Protein AF-X0XUQ5-F1 (afdb_monomer_lite)

Organism: NCBI:txid412755

Secondary structure (DSSP, 8-state):
-HHHHHHHHH--TTS---S---SS-TT-PPPP-HHHHHHHHHHHHHHHHHH-TTTT-S-GGGS-----HHHHHHHHHHHHHHHHH--SSS-TT--S-GGGHHHHHHHHHHHHHHHTBSEETTEEHHHHHHHHHHHHS-TTT---SSHHHHHHHHHHHHHTTSPEEEEEEE-SSS--SSTTHHHHHHHHHHHHHTS--EEEEEESSS-HHHHTTSSEEE---SSPPP--HHHHHHHHHH-

pLDDT: mean 91.03, std 10.18, range [48.91, 98.38]

InterPro domains:
  IPR008930 Terpenoid cyclases/protein prenyltransferase alpha-alpha toroid [SSF48239] (2-159)

Sequence (239 aa):
QRVQDLYLLWQNEDGGWPYGRGRLNPDRRQNSYGSMTAAAVASLFITRDYLYPGIGCPCKGGKSTGRVPQLDKAIDGGVDWLAENFAGDRHPKYSTPARRVLYWLYACERVGLAAGLKYFGGHDWYAEGAEYLLSEQGRRSGRWGQVYQTCWAVCFLVKGRAPILFNKLKFKGLWNNHSRDVANLARYIGNLKEQPIQWQIITLEAPVEEWHDAPILYISAESRLRLTDEHKAKLRRFT

Structure (mmCIF, N/CA/C/O backbone):
data_AF-X0XUQ5-F1
#
_entry.id   AF-X0XUQ5-F1
#
loop_
_atom_site.group_PDB
_atom_site.id
_atom_site.type_symbol
_atom_site.label_atom_id
_atom_site.label_alt_id
_atom_site.label_comp_id
_atom_site.label_asym_id
_atom_site.label_entity_id
_atom_site.label_seq_id
_atom_site.pdbx_PDB_ins_code
_atom_site.Cartn_x
_atom_site.Cartn_y
_atom_site.Cartn_z
_atom_site.occupancy
_atom_site.B_iso_or_equiv
_atom_site.auth_seq_id
_atom_site.auth_comp_id
_atom_site.auth_asym_id
_atom_site.auth_atom_id
_atom_site.pdbx_PDB_model_num
ATOM 1 N N . GLN A 1 1 ? 11.811 13.728 10.808 1.00 90.69 1 GLN A N 1
ATOM 2 C CA . GLN A 1 1 ? 11.046 14.986 10.710 1.00 90.69 1 GLN A CA 1
ATOM 3 C C . GLN A 1 1 ? 11.252 15.691 9.369 1.00 90.69 1 GLN A C 1
ATOM 5 O O . GLN A 1 1 ? 10.359 15.593 8.547 1.00 90.69 1 GLN A O 1
ATOM 10 N N . ARG A 1 2 ? 12.435 16.257 9.067 1.00 94.00 2 ARG A N 1
ATOM 11 C CA . ARG A 1 2 ? 12.686 17.042 7.829 1.00 94.00 2 ARG A CA 1
ATOM 12 C C . ARG A 1 2 ? 12.217 16.391 6.515 1.00 94.00 2 ARG A C 1
ATOM 14 O O . ARG A 1 2 ? 11.673 17.070 5.656 1.00 94.00 2 ARG A O 1
ATOM 21 N N . VAL A 1 3 ? 12.420 15.080 6.363 1.00 92.38 3 VAL A N 1
ATOM 22 C CA . VAL A 1 3 ? 11.966 14.322 5.180 1.00 92.38 3 VAL A CA 1
ATOM 23 C C . VAL A 1 3 ? 10.438 14.322 5.059 1.00 92.38 3 VAL A C 1
ATOM 25 O O . VAL A 1 3 ? 9.920 14.534 3.970 1.00 92.38 3 VAL A O 1
ATOM 28 N N . GLN A 1 4 ? 9.719 14.126 6.169 1.00 96.12 4 GLN A N 1
ATOM 29 C CA . GLN A 1 4 ? 8.256 14.159 6.186 1.00 96.12 4 GLN A CA 1
ATOM 30 C C . GLN A 1 4 ? 7.755 15.545 5.780 1.00 96.12 4 GLN A C 1
ATOM 32 O O . GLN A 1 4 ? 6.930 15.649 4.882 1.00 96.12 4 GLN A O 1
ATOM 37 N N . ASP A 1 5 ? 8.306 16.599 6.384 1.00 95.06 5 ASP A N 1
ATOM 38 C CA . ASP A 1 5 ? 7.894 17.979 6.106 1.00 95.06 5 ASP A CA 1
ATOM 39 C C . ASP A 1 5 ? 8.087 18.333 4.622 1.00 95.06 5 ASP A C 1
ATOM 41 O O . ASP A 1 5 ? 7.223 18.964 4.016 1.00 95.06 5 ASP A O 1
ATOM 45 N N . LEU A 1 6 ? 9.180 17.860 4.009 1.00 92.38 6 LEU A N 1
ATOM 46 C CA . LEU A 1 6 ? 9.442 18.040 2.580 1.00 92.38 6 LEU A CA 1
ATOM 47 C C . LEU A 1 6 ? 8.362 17.390 1.705 1.00 92.38 6 LEU A C 1
ATOM 49 O O . LEU A 1 6 ? 7.852 18.029 0.787 1.00 92.38 6 LEU A O 1
ATOM 53 N N . TYR A 1 7 ? 7.998 16.136 1.987 1.00 94.50 7 TYR A N 1
ATOM 54 C CA . TYR A 1 7 ? 6.949 15.447 1.232 1.00 94.50 7 TYR A CA 1
ATOM 55 C C . TYR A 1 7 ? 5.579 16.094 1.442 1.00 94.50 7 TYR A C 1
ATOM 57 O O . TYR A 1 7 ? 4.853 16.272 0.467 1.00 94.50 7 TYR A O 1
ATOM 65 N N . LEU A 1 8 ? 5.250 16.514 2.667 1.00 95.62 8 LEU A N 1
ATOM 66 C CA . LEU A 1 8 ? 3.995 17.216 2.954 1.00 95.62 8 LEU A CA 1
ATOM 67 C C . LEU A 1 8 ? 3.908 18.568 2.228 1.00 95.62 8 LEU A C 1
ATOM 69 O O . LEU A 1 8 ? 2.835 18.948 1.773 1.00 95.62 8 LEU A O 1
ATOM 73 N N . LEU A 1 9 ? 5.027 19.281 2.079 1.00 92.56 9 LEU A N 1
ATOM 74 C CA . LEU A 1 9 ? 5.083 20.560 1.364 1.00 92.56 9 LEU A CA 1
ATOM 75 C C . LEU A 1 9 ? 4.948 20.407 -0.163 1.00 92.56 9 LEU A C 1
ATOM 77 O O . LEU A 1 9 ? 4.557 21.349 -0.858 1.00 92.56 9 LEU A O 1
ATOM 81 N N . TRP A 1 10 ? 5.358 19.263 -0.713 1.00 91.25 10 TRP A N 1
ATOM 82 C CA . TRP A 1 10 ? 5.504 19.062 -2.160 1.00 91.25 10 TRP A CA 1
ATOM 83 C C . TRP A 1 10 ? 4.383 18.257 -2.811 1.00 91.25 10 TRP A C 1
ATOM 85 O O . TRP A 1 10 ? 4.425 18.080 -4.029 1.00 91.25 10 TRP A O 1
ATOM 95 N N . GLN A 1 11 ? 3.399 17.796 -2.041 1.00 95.25 11 GLN A N 1
ATOM 96 C CA . GLN A 1 11 ? 2.222 17.143 -2.604 1.00 95.25 11 GLN A CA 1
ATOM 97 C C . GLN A 1 11 ? 1.414 18.145 -3.443 1.00 95.25 11 GLN A C 1
ATOM 99 O O . GLN A 1 11 ? 1.188 19.286 -3.031 1.00 95.25 11 GLN A O 1
ATOM 104 N N . ASN A 1 12 ? 1.007 17.725 -4.637 1.00 94.38 12 ASN A N 1
ATOM 105 C CA . ASN A 1 12 ? 0.117 18.492 -5.498 1.00 94.38 12 ASN A CA 1
ATOM 106 C C . ASN A 1 12 ? -1.340 18.365 -5.023 1.00 94.38 12 ASN A C 1
ATOM 108 O O . ASN A 1 12 ? -1.684 17.494 -4.229 1.00 94.38 12 ASN A O 1
ATOM 112 N N . GLU A 1 13 ? -2.216 19.228 -5.538 1.00 94.56 13 GLU A N 1
ATOM 113 C CA . GLU A 1 13 ? -3.650 19.213 -5.199 1.00 94.56 13 GLU A CA 1
ATOM 114 C C . GLU A 1 13 ? -4.361 17.930 -5.648 1.00 94.56 13 GLU A C 1
ATOM 116 O O . GLU A 1 13 ? -5.349 17.549 -5.031 1.00 94.56 13 GLU A O 1
ATOM 121 N N . ASP A 1 14 ? -3.825 17.232 -6.657 1.00 95.00 14 ASP A N 1
ATOM 122 C CA . ASP A 1 14 ? -4.310 15.915 -7.087 1.00 95.00 14 ASP A CA 1
ATOM 123 C C . ASP A 1 14 ? -3.879 14.775 -6.144 1.00 95.00 14 ASP A C 1
ATOM 125 O O . ASP A 1 14 ? -4.208 13.625 -6.393 1.00 95.00 14 ASP A O 1
ATOM 129 N N . GLY A 1 15 ? -3.121 15.063 -5.080 1.00 96.75 15 GLY A N 1
ATOM 130 C CA . GLY A 1 15 ? -2.610 14.063 -4.141 1.00 96.75 15 GLY A CA 1
ATOM 131 C C . GLY A 1 15 ? -1.308 13.388 -4.583 1.00 96.75 15 GLY A C 1
ATOM 132 O O . GLY A 1 15 ? -0.685 12.686 -3.787 1.00 96.75 15 GLY A O 1
ATOM 133 N N . GLY A 1 16 ? -0.839 13.626 -5.810 1.00 95.81 16 GLY A N 1
ATOM 134 C CA . GLY A 1 16 ? 0.411 13.071 -6.316 1.00 95.81 16 GLY A CA 1
ATOM 135 C C . GLY A 1 16 ? 1.643 13.925 -6.006 1.00 95.81 16 GLY A C 1
ATOM 136 O O . GLY A 1 16 ? 1.557 15.034 -5.473 1.00 95.81 16 GLY A O 1
ATOM 137 N N . TRP A 1 17 ? 2.821 13.407 -6.368 1.00 94.38 17 TRP A N 1
ATOM 138 C CA . TRP A 1 17 ? 4.094 14.120 -6.220 1.00 94.38 17 TRP A CA 1
ATOM 139 C C . TRP A 1 17 ? 4.804 14.310 -7.557 1.00 94.38 17 TRP A C 1
ATOM 141 O O . TRP A 1 17 ? 4.870 13.377 -8.364 1.00 94.38 17 TRP A O 1
ATOM 151 N N . PRO A 1 18 ? 5.399 15.490 -7.791 1.00 90.44 18 PRO A N 1
ATOM 152 C CA . PRO A 1 18 ? 6.230 15.722 -8.961 1.00 90.44 18 PRO A CA 1
ATOM 153 C C . PRO A 1 18 ? 7.596 15.032 -8.848 1.00 90.44 18 PRO A C 1
ATOM 155 O O . PRO A 1 18 ? 8.050 14.669 -7.763 1.00 90.44 18 PRO A O 1
ATOM 158 N N . TYR A 1 19 ? 8.309 14.927 -9.973 1.00 83.19 19 TYR A N 1
ATOM 159 C CA . TYR A 1 19 ? 9.704 14.464 -9.990 1.00 83.19 19 TYR A CA 1
ATOM 160 C C . TYR A 1 19 ? 10.678 15.433 -9.315 1.00 83.19 19 TYR A C 1
ATOM 162 O O . TYR A 1 19 ? 11.640 15.013 -8.674 1.00 83.19 19 TYR A O 1
ATOM 170 N N . GLY A 1 20 ? 10.397 16.731 -9.381 1.00 73.81 20 GLY A N 1
ATOM 171 C CA . GLY A 1 20 ? 11.058 17.731 -8.556 1.00 73.81 20 GLY A CA 1
ATOM 172 C C . GLY A 1 20 ? 10.304 19.053 -8.581 1.00 73.81 20 GLY A C 1
ATOM 173 O O . GLY A 1 20 ? 9.463 19.286 -9.445 1.00 73.81 20 GLY A O 1
ATOM 174 N N . ARG A 1 21 ? 10.621 19.956 -7.650 1.00 64.31 21 ARG A N 1
ATOM 175 C CA . ARG A 1 21 ? 10.371 21.387 -7.861 1.00 64.31 21 ARG A CA 1
ATOM 176 C C . ARG A 1 21 ? 11.575 21.959 -8.595 1.00 64.31 21 ARG A C 1
ATOM 178 O O . ARG A 1 21 ? 12.717 21.703 -8.216 1.00 64.31 21 ARG A O 1
ATOM 185 N N . GLY A 1 22 ? 11.325 22.630 -9.714 1.00 53.31 22 GLY A N 1
ATOM 186 C CA . GLY A 1 22 ? 12.363 22.987 -10.668 1.00 53.31 22 GLY A CA 1
ATOM 187 C C . GLY A 1 22 ? 13.479 23.816 -10.034 1.00 53.31 22 GLY A C 1
ATOM 188 O O . GLY A 1 22 ? 13.252 24.958 -9.660 1.00 53.31 22 GLY A O 1
ATOM 189 N N . ARG A 1 23 ? 14.719 23.307 -10.081 1.00 48.91 23 ARG A N 1
ATOM 190 C CA . ARG A 1 23 ? 15.915 24.173 -10.141 1.00 48.91 23 ARG A CA 1
ATOM 191 C C . ARG A 1 23 ? 15.884 25.118 -11.358 1.00 48.91 23 ARG A C 1
ATOM 193 O O . ARG A 1 23 ? 16.694 26.028 -11.432 1.00 48.91 23 ARG A O 1
ATOM 200 N N . LEU A 1 24 ? 14.970 24.886 -12.305 1.00 48.94 24 LEU A N 1
ATOM 201 C CA . LEU A 1 24 ? 14.818 25.635 -13.552 1.00 48.94 24 LEU A CA 1
ATOM 202 C C . LEU A 1 24 ? 13.636 26.622 -13.550 1.00 48.94 24 LEU A C 1
ATOM 204 O O . LEU A 1 24 ? 13.622 27.506 -14.397 1.00 48.94 24 LEU A O 1
ATOM 208 N N . ASN A 1 25 ? 12.650 26.486 -12.648 1.00 50.22 25 ASN A N 1
ATOM 209 C CA . ASN A 1 25 ? 11.559 27.460 -12.508 1.00 50.22 25 ASN A CA 1
ATOM 210 C C . ASN A 1 25 ? 10.755 27.228 -11.201 1.00 50.22 25 ASN A C 1
ATOM 212 O O . ASN A 1 25 ? 9.966 26.278 -11.146 1.00 50.22 25 ASN A O 1
ATOM 216 N N . PRO A 1 26 ? 10.952 28.045 -10.150 1.00 53.53 26 PRO A N 1
ATOM 217 C CA . PRO A 1 26 ? 10.242 27.925 -8.870 1.00 53.53 26 PRO A CA 1
ATOM 218 C C . PRO A 1 26 ? 8.718 28.085 -8.982 1.00 53.53 26 PRO A C 1
ATOM 220 O O . PRO A 1 26 ? 7.990 27.531 -8.156 1.00 53.53 26 PRO A O 1
ATOM 223 N N . ASP A 1 27 ? 8.249 28.783 -10.021 1.00 52.56 27 ASP A N 1
ATOM 224 C CA . ASP A 1 27 ? 6.848 29.195 -10.170 1.00 52.56 27 ASP A CA 1
ATOM 225 C C . ASP A 1 27 ? 5.980 28.180 -10.926 1.00 52.56 27 ASP A C 1
ATOM 227 O O . ASP A 1 27 ? 4.753 28.279 -10.929 1.00 52.56 27 ASP A O 1
ATOM 231 N N . ARG A 1 28 ? 6.580 27.150 -11.541 1.00 56.56 28 ARG A N 1
ATOM 232 C CA . ARG A 1 28 ? 5.824 26.061 -12.178 1.00 56.56 28 ARG A CA 1
ATOM 233 C C . ARG A 1 28 ? 5.767 24.839 -11.269 1.00 56.56 28 ARG A C 1
ATOM 235 O O . ARG A 1 28 ? 6.736 24.082 -11.165 1.00 56.56 28 ARG A O 1
ATOM 242 N N . ARG A 1 29 ? 4.594 24.599 -10.666 1.00 62.25 29 ARG A N 1
ATOM 243 C CA . ARG A 1 29 ? 4.261 23.281 -10.101 1.00 62.25 29 ARG A CA 1
ATOM 244 C C . ARG A 1 29 ? 4.364 22.248 -11.224 1.00 62.25 29 ARG A C 1
ATOM 246 O O . ARG A 1 29 ? 3.713 22.381 -12.256 1.00 62.25 29 ARG A O 1
ATOM 253 N N . GLN A 1 30 ? 5.233 21.259 -11.048 1.00 79.06 30 GLN A N 1
ATOM 254 C CA . GLN A 1 30 ? 5.342 20.152 -11.992 1.00 79.06 30 GLN A CA 1
ATOM 255 C C . GLN A 1 30 ? 4.179 19.183 -11.780 1.00 79.06 30 GLN A C 1
ATOM 257 O O . GLN A 1 30 ? 3.710 19.000 -10.654 1.00 79.06 30 GLN A O 1
ATOM 262 N N . ASN A 1 31 ? 3.743 18.545 -12.863 1.00 87.94 31 ASN A N 1
ATOM 263 C CA . ASN A 1 31 ? 2.701 17.528 -12.806 1.00 87.94 31 ASN A CA 1
ATOM 264 C C . ASN A 1 31 ? 3.142 16.340 -11.944 1.00 87.94 31 ASN A C 1
ATOM 266 O O . ASN A 1 31 ? 4.327 15.995 -11.890 1.00 87.94 31 ASN A O 1
ATOM 270 N N . SER A 1 32 ? 2.169 15.704 -11.298 1.00 92.12 32 SER A N 1
ATOM 271 C CA . SER A 1 32 ? 2.383 14.485 -10.525 1.00 92.12 32 SER A CA 1
ATOM 272 C C . SER A 1 32 ? 2.891 13.347 -11.409 1.00 92.12 32 SER A C 1
ATOM 274 O O . SER A 1 32 ? 2.475 13.200 -12.559 1.00 92.12 32 SER A O 1
ATOM 276 N N . TYR A 1 33 ? 3.801 12.544 -10.864 1.00 90.44 33 TYR A N 1
ATOM 277 C CA . TYR A 1 33 ? 4.598 11.572 -11.602 1.00 90.44 33 TYR A CA 1
ATOM 278 C C . TYR A 1 33 ? 4.559 10.212 -10.905 1.00 90.44 33 TYR A C 1
ATOM 280 O O . TYR A 1 33 ? 4.907 10.129 -9.728 1.00 90.44 33 TYR A O 1
ATOM 288 N N . GLY A 1 34 ? 4.219 9.139 -11.635 1.00 93.31 34 GLY A N 1
ATOM 289 C CA . GLY A 1 34 ? 3.929 7.806 -11.078 1.00 93.31 34 GLY A CA 1
ATOM 290 C C . GLY A 1 34 ? 4.876 7.365 -9.966 1.00 93.31 34 GLY A C 1
ATOM 291 O O . GLY A 1 34 ? 4.543 7.397 -8.780 1.00 93.31 34 GLY A O 1
ATOM 292 N N . SER A 1 35 ? 6.109 7.012 -10.325 1.00 92.88 35 SER A N 1
ATOM 293 C CA . SER A 1 35 ? 7.079 6.494 -9.350 1.00 92.88 35 SER A CA 1
ATOM 294 C C . SER A 1 35 ? 7.446 7.477 -8.234 1.00 92.88 35 SER A C 1
ATOM 296 O O . SER A 1 35 ? 7.986 7.048 -7.220 1.00 92.88 35 SER A O 1
ATOM 298 N N . MET A 1 36 ? 7.190 8.775 -8.405 1.00 93.81 36 MET A N 1
ATOM 299 C CA . MET A 1 36 ? 7.469 9.785 -7.382 1.00 93.81 36 MET A CA 1
ATOM 300 C C . MET A 1 36 ? 6.331 9.880 -6.382 1.00 93.81 36 MET A C 1
ATOM 302 O O . MET A 1 36 ? 6.612 9.941 -5.190 1.00 93.81 36 MET A O 1
ATOM 306 N N . THR A 1 37 ? 5.081 9.765 -6.836 1.00 96.88 37 THR A N 1
ATOM 307 C CA . THR A 1 37 ? 3.935 9.546 -5.952 1.00 96.88 37 THR A CA 1
ATOM 308 C C . THR A 1 37 ? 4.131 8.273 -5.133 1.00 96.88 37 THR A C 1
ATOM 310 O O . THR A 1 37 ? 4.113 8.332 -3.906 1.00 96.88 37 THR A O 1
ATOM 313 N N . ALA A 1 38 ? 4.432 7.138 -5.775 1.00 97.50 38 ALA A N 1
ATOM 314 C CA . ALA A 1 38 ? 4.650 5.883 -5.054 1.00 97.50 38 ALA A CA 1
ATOM 315 C C . ALA A 1 38 ? 5.834 5.968 -4.069 1.00 97.50 38 ALA A C 1
ATOM 317 O O . ALA A 1 38 ? 5.730 5.551 -2.915 1.00 97.50 38 ALA A O 1
ATOM 318 N N . ALA A 1 39 ? 6.955 6.572 -4.481 1.00 95.50 39 ALA A N 1
ATOM 319 C CA . ALA A 1 39 ? 8.092 6.775 -3.588 1.00 95.50 39 ALA A CA 1
ATOM 320 C C . ALA A 1 39 ? 7.763 7.704 -2.409 1.00 95.50 39 ALA A C 1
ATOM 322 O O . ALA A 1 39 ? 8.213 7.432 -1.299 1.00 95.50 39 ALA A O 1
ATOM 323 N N . ALA A 1 40 ? 6.991 8.771 -2.625 1.00 97.06 40 ALA A N 1
ATOM 324 C CA . ALA A 1 40 ? 6.585 9.691 -1.571 1.00 97.06 40 ALA A CA 1
ATOM 325 C C . ALA A 1 40 ? 5.667 9.013 -0.551 1.00 97.06 40 ALA A C 1
ATOM 327 O O . ALA A 1 40 ? 5.935 9.096 0.645 1.00 97.06 40 ALA A O 1
ATOM 328 N N . VAL A 1 41 ? 4.653 8.271 -1.007 1.00 98.25 41 VAL A N 1
ATOM 329 C CA . VAL A 1 41 ? 3.751 7.518 -0.122 1.00 98.25 41 VAL A CA 1
ATOM 330 C C . VAL A 1 41 ? 4.533 6.503 0.713 1.00 98.25 41 VAL A C 1
ATOM 332 O O . VAL A 1 41 ? 4.403 6.487 1.937 1.00 98.25 41 VAL A O 1
ATOM 335 N N . ALA A 1 42 ? 5.408 5.709 0.087 1.00 97.56 42 ALA A N 1
ATOM 336 C CA . ALA A 1 42 ? 6.254 4.757 0.808 1.00 97.56 42 ALA A CA 1
ATOM 337 C C . ALA A 1 42 ? 7.149 5.461 1.846 1.00 97.56 42 ALA A C 1
ATOM 339 O O . ALA A 1 42 ? 7.262 5.007 2.985 1.00 97.56 42 ALA A O 1
ATOM 340 N N . SER A 1 43 ? 7.745 6.601 1.486 1.00 97.31 43 SER A N 1
ATOM 341 C CA . SER A 1 43 ? 8.544 7.410 2.411 1.00 97.31 43 SER A CA 1
ATOM 342 C C . SER A 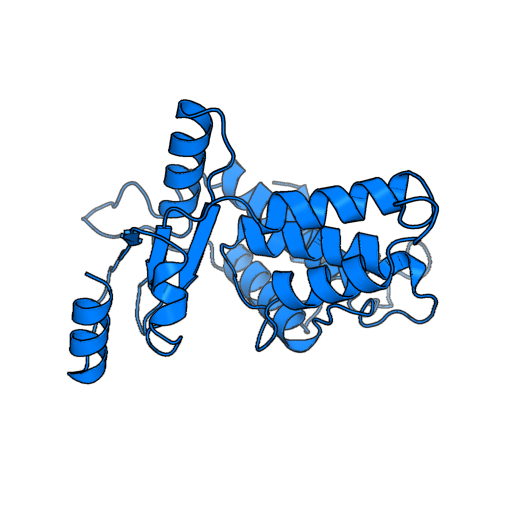1 43 ? 7.721 7.958 3.578 1.00 97.31 43 SER A C 1
ATOM 344 O O . SER A 1 43 ? 8.211 7.943 4.702 1.00 97.31 43 SER A O 1
ATOM 346 N N . LEU A 1 44 ? 6.479 8.398 3.353 1.00 97.50 44 LEU A N 1
ATOM 347 C CA . LEU A 1 44 ? 5.589 8.871 4.418 1.00 97.50 44 LEU A CA 1
ATOM 348 C C . LEU A 1 44 ? 5.187 7.745 5.384 1.00 97.50 44 LEU A C 1
ATOM 350 O O . LEU A 1 44 ? 5.090 7.983 6.588 1.00 97.50 44 LEU A O 1
ATOM 354 N N . PHE A 1 45 ? 5.019 6.509 4.899 1.00 96.00 45 PHE A N 1
ATOM 355 C CA . PHE A 1 45 ? 4.855 5.343 5.776 1.00 96.00 45 PHE A CA 1
ATOM 356 C C . PHE A 1 45 ? 6.111 5.058 6.605 1.00 96.00 45 PHE A C 1
ATOM 358 O O . PHE A 1 45 ? 6.004 4.773 7.796 1.00 96.00 45 PHE A O 1
ATOM 365 N N . ILE A 1 46 ? 7.302 5.184 6.015 1.00 94.94 46 ILE A N 1
ATOM 366 C CA . ILE A 1 46 ? 8.556 5.043 6.765 1.00 94.94 46 ILE A CA 1
ATOM 367 C C . ILE A 1 46 ? 8.650 6.138 7.832 1.00 94.94 46 ILE A C 1
ATOM 369 O O . ILE A 1 46 ? 8.878 5.837 9.001 1.00 94.94 46 ILE A O 1
ATOM 373 N N . THR A 1 47 ? 8.440 7.411 7.482 1.00 96.25 47 THR A N 1
ATOM 374 C CA . THR A 1 47 ? 8.512 8.492 8.476 1.00 96.25 47 THR A CA 1
ATOM 375 C C . THR A 1 47 ? 7.454 8.330 9.555 1.00 96.25 47 THR A C 1
ATOM 377 O O . THR A 1 47 ? 7.756 8.599 10.715 1.00 96.25 47 THR A O 1
ATOM 380 N N . ARG A 1 48 ? 6.260 7.828 9.211 1.00 93.62 48 ARG A N 1
ATOM 381 C CA . ARG A 1 48 ? 5.245 7.446 10.194 1.00 93.62 48 ARG A CA 1
ATOM 382 C C . ARG A 1 48 ? 5.794 6.452 11.209 1.00 93.62 48 ARG A C 1
ATOM 384 O O . ARG A 1 48 ? 5.680 6.704 12.405 1.00 93.62 48 ARG A O 1
ATOM 391 N N . ASP A 1 49 ? 6.363 5.350 10.731 1.00 91.69 49 ASP A N 1
ATOM 392 C CA . ASP A 1 49 ? 6.813 4.248 11.584 1.00 91.69 49 ASP A CA 1
ATOM 393 C C . ASP A 1 49 ? 7.907 4.700 12.567 1.00 91.69 49 ASP A C 1
ATOM 395 O O . ASP A 1 49 ? 7.922 4.260 13.714 1.00 91.69 49 ASP A O 1
ATOM 399 N N . TYR A 1 50 ? 8.776 5.629 12.154 1.00 92.88 50 TYR A N 1
ATOM 400 C CA . TYR A 1 50 ? 9.845 6.160 13.008 1.00 92.88 50 TYR A CA 1
ATOM 401 C C . TYR A 1 50 ? 9.416 7.316 13.922 1.00 92.88 50 TYR A C 1
ATOM 403 O O . TYR A 1 50 ? 9.928 7.430 15.033 1.00 92.88 50 TYR A O 1
ATOM 411 N N . LEU A 1 51 ? 8.528 8.205 13.468 1.00 93.50 51 LEU A N 1
ATOM 412 C CA . LEU A 1 51 ? 8.142 9.407 14.224 1.00 93.50 51 LEU A CA 1
ATOM 413 C C . LEU A 1 51 ? 6.939 9.170 15.138 1.00 93.50 51 LEU A C 1
ATOM 415 O O . LEU A 1 51 ? 6.796 9.855 16.148 1.00 93.50 51 LEU A O 1
ATOM 419 N N . TYR A 1 52 ? 6.089 8.197 14.804 1.00 90.75 52 TYR A N 1
ATOM 420 C CA . TYR A 1 52 ? 4.874 7.874 15.548 1.00 90.75 52 TYR A CA 1
ATOM 421 C C . TYR A 1 52 ? 4.747 6.354 15.791 1.00 90.75 52 TYR A C 1
ATOM 423 O O . TYR A 1 52 ? 3.723 5.762 15.443 1.00 90.75 52 TYR A O 1
ATOM 431 N N . PRO A 1 53 ? 5.750 5.693 16.408 1.00 84.81 53 PRO A N 1
ATOM 432 C CA . PRO A 1 53 ? 5.765 4.232 16.577 1.00 84.81 53 PRO A CA 1
ATOM 433 C C . PRO A 1 53 ? 4.594 3.702 17.422 1.00 84.81 53 PRO A C 1
ATOM 435 O O . PRO A 1 53 ? 4.161 2.566 17.246 1.00 84.81 53 PRO A O 1
ATOM 438 N N . GLY A 1 54 ? 4.061 4.537 18.319 1.00 81.38 54 GLY A N 1
ATOM 439 C CA . GLY A 1 54 ? 2.878 4.257 19.129 1.00 81.38 54 GLY A CA 1
ATOM 440 C C . GLY A 1 54 ? 1.609 4.924 18.604 1.00 81.38 54 GLY A C 1
ATOM 441 O O . GLY A 1 54 ? 0.735 5.231 19.397 1.00 81.38 54 GLY A O 1
ATOM 442 N N . ILE A 1 55 ? 1.482 5.246 17.314 1.00 85.81 55 ILE A N 1
ATOM 443 C CA . ILE A 1 55 ? 0.263 5.909 16.831 1.00 85.81 55 ILE A CA 1
ATOM 444 C C . ILE A 1 55 ? -0.989 5.083 17.176 1.00 85.81 55 ILE A C 1
ATOM 446 O O . ILE A 1 55 ? -1.116 3.910 16.821 1.00 85.81 55 ILE A O 1
ATOM 450 N N . GLY A 1 56 ? -1.886 5.704 17.938 1.00 79.94 56 GLY A N 1
ATOM 451 C CA . GLY A 1 56 ? -3.078 5.082 18.490 1.00 79.94 56 GLY A CA 1
ATOM 452 C C . GLY A 1 56 ? -2.912 4.319 19.810 1.00 79.94 56 GLY A C 1
ATOM 453 O O . GLY A 1 56 ? -3.914 3.907 20.382 1.00 79.94 56 GLY A O 1
ATOM 454 N N . CYS A 1 57 ? -1.697 4.169 20.344 1.00 83.31 57 CYS A N 1
ATOM 455 C CA . CYS A 1 57 ? -1.415 3.503 21.621 1.00 83.31 57 CYS A CA 1
ATOM 456 C C . CYS A 1 57 ? -0.442 4.317 22.511 1.00 83.31 57 CYS A C 1
ATOM 458 O O . CYS A 1 57 ? 0.396 5.060 22.012 1.00 83.31 57 CYS A O 1
ATOM 460 N N . PRO A 1 58 ? -0.471 4.165 23.847 1.00 78.00 58 PRO A N 1
ATOM 461 C CA . PRO A 1 58 ? -1.474 3.451 24.633 1.00 78.00 58 PRO A CA 1
ATOM 462 C C . PRO A 1 58 ? -2.845 4.140 24.566 1.00 78.00 58 PRO A C 1
ATOM 464 O O . PRO A 1 58 ? -2.930 5.365 24.452 1.00 78.00 58 PRO A O 1
ATOM 467 N N . CYS A 1 59 ? -3.918 3.352 24.663 1.00 83.38 59 CYS A N 1
ATOM 468 C CA . CYS A 1 59 ? -5.291 3.855 24.649 1.00 83.38 59 CYS A CA 1
ATOM 469 C C . CYS A 1 59 ? -5.607 4.580 25.962 1.00 83.38 59 CYS A C 1
ATOM 471 O O . CYS A 1 59 ? -6.082 3.972 26.927 1.00 83.38 59 CYS A O 1
ATOM 473 N N . LYS A 1 60 ? -5.335 5.885 26.034 1.00 76.81 60 LYS A N 1
ATOM 474 C CA . LYS A 1 60 ? -5.709 6.683 27.208 1.00 76.81 60 LYS A CA 1
ATOM 475 C C . LYS A 1 60 ? -7.235 6.691 27.337 1.00 76.81 60 LYS A C 1
ATOM 477 O O . LYS A 1 60 ? -7.937 7.104 26.420 1.00 76.81 60 LYS A O 1
ATOM 482 N N . GLY A 1 61 ? -7.751 6.207 28.468 1.00 80.44 61 GLY A N 1
ATOM 483 C CA . GLY A 1 61 ? -9.198 6.091 28.690 1.00 80.44 61 GLY A CA 1
ATOM 484 C C . GLY A 1 61 ? -9.891 5.075 27.773 1.00 80.44 61 GLY A C 1
ATOM 485 O O . GLY A 1 61 ? -11.070 5.240 27.471 1.00 80.44 61 GLY A O 1
ATOM 486 N N . GLY A 1 62 ? -9.165 4.057 27.292 1.00 80.19 62 GLY A N 1
ATOM 487 C CA . GLY A 1 62 ? -9.725 2.992 26.452 1.00 80.19 62 GLY A CA 1
ATOM 488 C C . GLY A 1 62 ? -10.006 3.397 25.002 1.00 80.19 62 GLY A C 1
ATOM 489 O O . GLY A 1 62 ? -10.687 2.658 24.299 1.00 80.19 62 GLY A O 1
ATOM 490 N N . LYS A 1 63 ? -9.497 4.553 24.551 1.00 82.06 63 LYS A N 1
ATOM 491 C CA . LYS A 1 63 ? -9.607 5.023 23.163 1.00 82.06 63 LYS A CA 1
ATOM 492 C C . LYS A 1 63 ? -8.242 5.376 22.591 1.00 82.06 63 LYS A C 1
ATOM 494 O O . LYS A 1 63 ? -7.375 5.897 23.297 1.00 82.06 63 LYS A O 1
ATOM 499 N N . SER A 1 64 ? -8.071 5.114 21.310 1.00 87.00 64 SER A N 1
ATOM 500 C CA . SER A 1 64 ? -6.891 5.454 20.541 1.00 87.00 64 SER A CA 1
ATOM 501 C C . SER A 1 64 ? -6.760 6.963 20.360 1.00 87.00 64 SER A C 1
ATOM 503 O O . SER A 1 64 ? -7.735 7.694 20.178 1.00 87.00 64 SER A O 1
ATOM 505 N N . THR A 1 65 ? -5.512 7.430 20.355 1.00 82.06 65 THR A N 1
ATOM 506 C CA . THR A 1 65 ? -5.145 8.796 19.948 1.00 82.06 65 THR A CA 1
ATOM 507 C C . THR A 1 65 ? -5.305 9.022 18.440 1.00 82.06 65 THR A C 1
ATOM 509 O O . THR A 1 65 ? -5.251 10.159 17.977 1.00 82.06 65 THR A O 1
ATOM 512 N N . GLY A 1 66 ? -5.562 7.956 17.681 1.00 83.38 66 GLY A N 1
ATOM 513 C CA . GLY A 1 66 ? -6.032 7.993 16.308 1.00 83.38 66 GLY A CA 1
ATOM 514 C C . GLY A 1 66 ? -4.948 8.333 15.292 1.00 83.38 66 GLY A C 1
ATOM 515 O O . GLY A 1 66 ? -3.898 7.700 15.231 1.00 83.38 66 GLY A O 1
ATOM 516 N N . ARG A 1 67 ? -5.265 9.298 14.430 1.00 85.31 67 ARG A N 1
ATOM 517 C CA . ARG A 1 67 ? -4.520 9.669 13.220 1.00 85.31 67 ARG A CA 1
ATOM 518 C C . ARG A 1 67 ? -3.690 10.939 13.454 1.00 85.31 67 ARG A C 1
ATOM 520 O O . ARG A 1 67 ? -4.023 11.748 14.312 1.00 85.31 67 ARG A O 1
ATOM 527 N N . VAL A 1 68 ? -2.646 11.147 12.655 1.00 89.44 68 VAL A N 1
ATOM 528 C CA . VAL A 1 68 ? -1.912 12.417 12.523 1.00 89.44 68 VAL A CA 1
ATOM 529 C C . VAL A 1 68 ? -2.497 13.152 11.312 1.00 89.44 68 VAL A C 1
ATOM 531 O O . VAL A 1 68 ? -2.107 12.845 10.185 1.00 89.44 68 VAL A O 1
ATOM 534 N N . PRO A 1 69 ? -3.424 14.115 11.491 1.00 90.81 69 PRO A N 1
ATOM 535 C CA . PRO A 1 69 ? -4.336 14.538 10.423 1.00 90.81 69 PRO A CA 1
ATOM 536 C C . PRO A 1 69 ? -3.658 14.957 9.114 1.00 90.81 69 PRO A C 1
ATOM 538 O O . PRO A 1 69 ? -4.077 14.526 8.045 1.00 90.81 69 PRO A O 1
ATOM 541 N N . GLN A 1 70 ? -2.590 15.758 9.185 1.00 94.50 70 GLN A N 1
ATOM 542 C CA . GLN A 1 70 ? -1.877 16.230 7.993 1.00 94.50 70 GLN A CA 1
ATOM 543 C C . GLN A 1 70 ? -1.160 15.092 7.252 1.00 94.50 70 GLN A C 1
ATOM 545 O O . GLN A 1 70 ? -1.234 15.010 6.029 1.00 94.50 70 GLN A O 1
ATOM 550 N N . LEU A 1 71 ? -0.485 14.208 7.992 1.00 95.38 71 LEU A N 1
ATOM 551 C CA . LEU A 1 71 ? 0.229 13.059 7.435 1.00 95.38 71 LEU A CA 1
ATOM 552 C C . LEU A 1 71 ? -0.740 12.047 6.828 1.00 95.38 71 LEU A C 1
ATOM 554 O O . LEU A 1 71 ? -0.525 11.562 5.724 1.00 95.38 71 LEU A O 1
ATOM 558 N N . ASP A 1 72 ? -1.814 11.752 7.551 1.00 94.25 72 ASP A N 1
ATOM 559 C CA . ASP A 1 72 ? -2.865 10.842 7.124 1.00 94.25 72 ASP A CA 1
ATOM 560 C C . ASP A 1 72 ? -3.568 11.320 5.863 1.00 94.25 72 ASP A C 1
ATOM 562 O O . ASP A 1 72 ? -3.705 10.544 4.926 1.00 94.25 72 ASP A O 1
ATOM 566 N N . LYS A 1 73 ? -3.934 12.605 5.804 1.00 96.50 73 LYS A N 1
ATOM 567 C CA . LYS A 1 73 ? -4.518 13.204 4.602 1.00 96.50 73 LYS A CA 1
ATOM 568 C C . LYS A 1 73 ? -3.572 13.095 3.403 1.00 96.50 73 LYS A C 1
ATOM 570 O O . LYS A 1 73 ? -4.027 12.807 2.302 1.00 96.50 73 LYS A O 1
ATOM 575 N N . ALA A 1 74 ? -2.272 13.312 3.612 1.00 97.94 74 ALA A N 1
ATOM 576 C CA . ALA A 1 74 ? -1.289 13.212 2.540 1.00 97.94 74 ALA A CA 1
ATOM 577 C C . ALA A 1 74 ? -1.106 11.769 2.049 1.00 97.94 74 ALA A C 1
ATOM 579 O O . ALA A 1 74 ? -1.079 11.537 0.842 1.00 97.94 74 ALA A O 1
ATOM 580 N N . ILE A 1 75 ? -1.018 10.800 2.965 1.00 97.62 75 ILE A N 1
ATOM 581 C CA . ILE A 1 75 ? -0.950 9.373 2.620 1.00 97.62 75 ILE A CA 1
ATOM 582 C C . ILE A 1 75 ? -2.210 8.947 1.864 1.00 97.62 75 ILE A C 1
ATOM 584 O O . ILE A 1 75 ? -2.075 8.347 0.802 1.00 97.62 75 ILE A O 1
ATOM 588 N N . ASP A 1 76 ? -3.398 9.284 2.375 1.00 96.81 76 ASP A N 1
ATOM 589 C CA . ASP A 1 76 ? -4.679 8.927 1.755 1.00 96.81 76 ASP A CA 1
ATOM 590 C C . ASP A 1 76 ? -4.762 9.500 0.332 1.00 96.81 76 ASP A C 1
ATOM 592 O O . ASP A 1 76 ? -4.944 8.740 -0.611 1.00 96.81 76 ASP A O 1
ATOM 596 N N . GLY A 1 77 ? -4.486 10.798 0.147 1.00 98.31 77 GLY A N 1
ATOM 597 C CA . GLY A 1 77 ? -4.493 11.415 -1.186 1.00 98.31 77 GLY A CA 1
ATOM 598 C C . GLY A 1 77 ? -3.462 10.816 -2.149 1.00 98.31 77 GLY A C 1
ATOM 599 O O . GLY A 1 77 ? -3.712 10.706 -3.345 1.00 98.31 77 GLY A O 1
ATOM 600 N N . GLY A 1 78 ? -2.309 10.375 -1.640 1.00 98.38 78 GLY A N 1
ATOM 601 C CA . GLY A 1 78 ? -1.317 9.668 -2.444 1.00 98.38 78 GLY A CA 1
ATOM 602 C C . GLY A 1 78 ? -1.756 8.267 -2.856 1.00 98.38 78 GLY A C 1
ATOM 603 O O . GLY A 1 78 ? -1.511 7.858 -3.988 1.00 98.38 78 GLY A O 1
ATOM 604 N N . VAL A 1 79 ? -2.401 7.532 -1.950 1.00 98.25 79 VAL A N 1
ATOM 605 C CA . VAL A 1 79 ? -2.983 6.215 -2.237 1.00 98.25 79 VAL A CA 1
ATOM 606 C C . VAL A 1 79 ? -4.132 6.340 -3.234 1.00 98.25 79 VAL A C 1
ATOM 608 O O . VAL A 1 79 ? -4.182 5.550 -4.172 1.00 98.25 79 VAL A O 1
ATOM 611 N N . ASP A 1 80 ? -4.991 7.348 -3.091 1.00 98.31 80 ASP A N 1
ATOM 612 C CA . ASP A 1 80 ? -6.088 7.622 -4.024 1.00 98.31 80 ASP A CA 1
ATOM 613 C C . ASP A 1 80 ? -5.547 7.975 -5.418 1.00 98.31 80 ASP A C 1
ATOM 615 O O . ASP A 1 80 ? -5.981 7.410 -6.420 1.00 98.31 80 ASP A O 1
ATOM 619 N N . TRP A 1 81 ? -4.495 8.797 -5.499 1.00 98.12 81 TRP A N 1
ATOM 620 C CA . TRP A 1 81 ? -3.828 9.071 -6.773 1.00 98.12 81 TRP A CA 1
ATOM 621 C C . TRP A 1 81 ? -3.277 7.795 -7.421 1.00 98.12 81 TRP A C 1
ATOM 623 O O . TRP A 1 81 ? -3.385 7.617 -8.635 1.00 98.12 81 TRP A O 1
ATOM 633 N N . LEU A 1 82 ? -2.673 6.892 -6.636 1.00 98.25 82 LEU A N 1
ATOM 634 C CA . LEU A 1 82 ? -2.208 5.600 -7.149 1.00 98.25 82 LEU A CA 1
ATOM 635 C C . LEU A 1 82 ? -3.387 4.749 -7.622 1.00 98.25 82 LEU A C 1
ATOM 637 O O . LEU A 1 82 ? -3.291 4.168 -8.694 1.00 98.25 82 LEU A O 1
ATOM 641 N N . ALA A 1 83 ? -4.493 4.719 -6.881 1.00 97.69 83 ALA A N 1
ATOM 642 C CA . ALA A 1 83 ? -5.704 3.999 -7.260 1.00 97.69 83 ALA A CA 1
ATOM 643 C C . ALA A 1 83 ? -6.278 4.460 -8.608 1.00 97.69 83 ALA A C 1
ATOM 645 O O . ALA A 1 83 ? -6.719 3.632 -9.398 1.00 97.69 83 ALA A O 1
ATOM 646 N N . GLU A 1 84 ? -6.235 5.762 -8.889 1.00 97.38 84 GLU A N 1
ATOM 647 C CA . GLU A 1 84 ? -6.730 6.339 -10.145 1.00 97.38 84 GLU A CA 1
ATOM 648 C C . GLU A 1 84 ? -5.776 6.162 -11.332 1.00 97.38 84 GLU A C 1
ATOM 650 O O . GLU A 1 84 ? -6.204 6.197 -12.484 1.00 97.38 84 GLU A O 1
ATOM 655 N N . ASN A 1 85 ? -4.471 6.052 -11.072 1.00 96.06 85 ASN A N 1
ATOM 656 C CA . ASN A 1 85 ? -3.449 6.111 -12.118 1.00 96.06 85 ASN A CA 1
ATOM 657 C C . ASN A 1 85 ? -2.699 4.792 -12.305 1.00 96.06 85 ASN A C 1
ATOM 659 O O . ASN A 1 85 ? -1.862 4.723 -13.204 1.00 96.06 85 ASN A O 1
ATOM 663 N N . PHE A 1 86 ? -2.922 3.778 -11.465 1.00 97.25 86 PHE A N 1
ATOM 664 C CA . PHE A 1 86 ? -2.143 2.549 -11.524 1.00 97.25 86 PHE A CA 1
ATOM 665 C C . PHE A 1 86 ? -2.302 1.827 -12.862 1.00 97.25 86 PHE A C 1
ATOM 667 O O . PHE A 1 86 ? -3.371 1.790 -13.460 1.00 97.25 86 PHE A O 1
ATOM 674 N N . ALA A 1 87 ? -1.194 1.253 -13.319 1.00 95.00 87 ALA A N 1
ATOM 675 C CA . ALA A 1 87 ? -1.158 0.335 -14.439 1.00 95.00 87 ALA A CA 1
ATOM 676 C C . ALA A 1 87 ? 0.023 -0.622 -14.250 1.00 95.00 87 ALA A C 1
ATOM 678 O O . ALA A 1 87 ? 1.142 -0.174 -13.961 1.00 95.00 87 ALA A O 1
ATOM 679 N N . GLY A 1 88 ? -0.221 -1.923 -14.426 1.00 95.00 88 GLY A N 1
ATOM 680 C CA . GLY A 1 88 ? 0.815 -2.955 -14.341 1.00 95.00 88 GLY A CA 1
ATOM 681 C C . GLY A 1 88 ? 1.818 -2.937 -15.504 1.00 95.00 88 GLY A C 1
ATOM 682 O O . GLY A 1 88 ? 2.952 -3.384 -15.353 1.00 95.00 88 GLY A O 1
ATOM 683 N N . ASP A 1 89 ? 1.426 -2.370 -16.648 1.00 92.56 89 ASP A N 1
ATOM 684 C CA . ASP A 1 89 ? 2.131 -2.483 -17.934 1.00 92.56 89 ASP A CA 1
ATOM 685 C C . ASP A 1 89 ? 2.840 -1.195 -18.396 1.00 92.56 89 ASP A C 1
ATOM 687 O O . ASP A 1 89 ? 3.621 -1.204 -19.350 1.00 92.56 89 ASP A O 1
ATOM 691 N N . ARG A 1 90 ? 2.581 -0.057 -17.741 1.00 91.19 90 ARG A N 1
ATOM 692 C CA . ARG A 1 90 ? 3.101 1.257 -18.146 1.00 91.19 90 ARG A CA 1
ATOM 693 C C . ARG A 1 90 ? 3.388 2.142 -16.940 1.00 91.19 90 ARG A C 1
ATOM 695 O O . ARG A 1 90 ? 2.813 1.977 -15.874 1.00 91.19 90 ARG A O 1
ATOM 702 N N . HIS A 1 91 ? 4.277 3.118 -17.119 1.00 90.56 91 HIS A N 1
ATOM 703 C CA . HIS A 1 91 ? 4.555 4.141 -16.106 1.00 90.56 91 HIS A CA 1
ATOM 704 C C . HIS A 1 91 ? 3.602 5.339 -16.320 1.00 90.56 91 HIS A C 1
ATOM 706 O O . HIS A 1 91 ? 3.696 5.986 -17.368 1.00 90.56 91 HIS A O 1
ATOM 712 N N . PRO A 1 92 ? 2.679 5.640 -15.385 1.00 87.06 92 PRO A N 1
ATOM 713 C CA . PRO A 1 92 ? 1.671 6.687 -15.564 1.00 87.06 92 PRO A CA 1
ATOM 714 C C . PRO A 1 92 ? 2.244 8.109 -15.558 1.00 87.06 92 PRO A C 1
ATOM 716 O O . PRO A 1 92 ? 3.154 8.438 -14.790 1.00 87.06 92 PRO A O 1
ATOM 719 N N . LYS A 1 93 ? 1.638 8.984 -16.377 1.00 80.31 93 LYS A N 1
ATOM 720 C CA . LYS A 1 93 ? 2.023 10.400 -16.557 1.00 80.31 93 LYS A CA 1
ATOM 721 C C . LYS A 1 93 ? 3.506 10.573 -16.925 1.00 80.31 93 LYS A C 1
ATOM 723 O O . LYS A 1 93 ? 4.162 11.534 -16.519 1.00 80.31 93 LYS A O 1
ATOM 728 N N . TYR A 1 94 ? 4.013 9.648 -17.745 1.00 70.56 94 TYR A N 1
ATOM 729 C CA . TYR A 1 94 ? 5.350 9.682 -18.327 1.00 70.56 94 TYR A CA 1
ATOM 730 C C . TYR A 1 94 ? 5.310 9.616 -19.857 1.00 70.56 94 TYR A C 1
ATOM 732 O O . TYR A 1 94 ? 4.511 8.882 -20.429 1.00 70.56 94 TYR A O 1
ATOM 740 N N . SER A 1 95 ? 6.177 10.383 -20.525 1.00 54.56 95 SER A N 1
ATOM 741 C CA . SER A 1 95 ? 6.112 10.599 -21.975 1.00 54.56 95 SER A CA 1
ATOM 742 C C . SER A 1 95 ? 6.997 9.674 -22.838 1.00 54.56 95 SER A C 1
ATOM 744 O O . SER A 1 95 ? 6.827 9.705 -24.054 1.00 54.56 95 SER A O 1
ATOM 746 N N . THR A 1 96 ? 7.937 8.861 -22.304 1.00 52.94 96 THR A N 1
ATOM 747 C CA . THR A 1 96 ? 8.772 7.877 -23.080 1.00 52.94 96 THR A CA 1
ATOM 748 C C . THR A 1 96 ? 9.847 7.181 -22.216 1.00 52.94 96 THR A C 1
ATOM 750 O O . THR A 1 96 ? 10.470 7.912 -21.455 1.00 52.94 96 THR A O 1
ATOM 753 N N . PRO A 1 97 ? 10.302 5.904 -22.388 1.00 56.59 97 PRO A N 1
ATOM 754 C CA . PRO A 1 97 ? 9.726 4.654 -22.923 1.00 56.59 97 PRO A CA 1
ATOM 755 C C . PRO A 1 97 ? 9.513 3.560 -21.824 1.00 56.59 97 PRO A C 1
ATOM 757 O O . PRO A 1 97 ? 9.860 3.761 -20.657 1.00 56.59 97 PRO A O 1
ATOM 760 N N . ALA A 1 98 ? 9.042 2.358 -22.212 1.00 55.22 98 ALA A N 1
ATOM 761 C CA . ALA A 1 98 ? 8.724 1.165 -21.385 1.00 55.22 98 ALA A CA 1
ATOM 762 C C . ALA A 1 98 ? 9.777 0.724 -20.333 1.00 55.22 98 ALA A C 1
ATOM 764 O O . ALA A 1 98 ? 9.480 0.013 -19.375 1.00 55.22 98 ALA A O 1
ATOM 765 N N . ARG A 1 99 ? 11.029 1.185 -20.445 1.00 60.16 99 ARG A N 1
ATOM 766 C CA . ARG A 1 99 ? 12.139 0.792 -19.555 1.00 60.16 99 ARG A CA 1
ATOM 767 C C . ARG A 1 99 ? 11.966 1.236 -18.097 1.00 60.16 99 ARG A C 1
ATOM 769 O O . ARG A 1 99 ? 12.649 0.697 -17.228 1.00 60.16 99 ARG A O 1
ATOM 776 N N . ARG A 1 100 ? 11.074 2.198 -17.817 1.00 74.69 100 ARG A N 1
ATOM 777 C CA . ARG A 1 100 ? 10.791 2.686 -16.453 1.00 74.69 100 ARG A CA 1
ATOM 778 C C . ARG A 1 100 ? 9.643 1.970 -15.744 1.00 74.69 100 ARG A C 1
ATOM 780 O O . ARG A 1 100 ? 9.434 2.252 -14.566 1.00 74.69 100 ARG A O 1
ATOM 787 N N . VAL A 1 101 ? 8.955 1.038 -16.408 1.00 90.69 101 VAL A N 1
ATOM 788 C CA . VAL A 1 101 ? 7.873 0.259 -15.785 1.00 90.69 101 VAL A CA 1
ATOM 789 C C . VAL A 1 101 ? 8.400 -0.541 -14.595 1.00 90.69 101 VAL A C 1
ATOM 791 O O . VAL A 1 101 ? 7.808 -0.503 -13.530 1.00 90.69 101 VAL A O 1
ATOM 794 N N . LEU A 1 102 ? 9.591 -1.137 -14.704 1.00 93.19 102 LEU A N 1
ATOM 795 C CA . LEU A 1 102 ? 10.188 -1.915 -13.609 1.00 93.19 102 LEU A CA 1
ATOM 796 C C . LEU A 1 102 ? 10.452 -1.082 -12.346 1.00 93.19 102 LEU A C 1
ATOM 798 O O . LEU A 1 102 ? 10.196 -1.540 -11.238 1.00 93.19 102 LEU A O 1
ATOM 802 N N . TYR A 1 103 ? 10.929 0.158 -12.501 1.00 92.62 103 TYR A N 1
ATOM 803 C CA . TYR A 1 103 ? 11.111 1.057 -11.357 1.00 92.62 103 TYR A CA 1
ATOM 804 C C . TYR A 1 103 ? 9.771 1.520 -10.774 1.00 92.62 103 TYR A C 1
ATOM 806 O O . TYR A 1 103 ? 9.649 1.686 -9.564 1.00 92.62 103 TYR A O 1
ATOM 814 N N . TRP A 1 104 ? 8.769 1.730 -11.629 1.00 94.94 104 TRP A N 1
ATOM 815 C CA . TRP A 1 104 ? 7.408 2.053 -11.213 1.00 94.94 104 TRP A CA 1
ATOM 816 C C . TRP A 1 104 ? 6.772 0.927 -10.399 1.00 94.94 104 TRP A C 1
ATOM 818 O O . TRP A 1 104 ? 6.372 1.178 -9.267 1.00 94.94 104 TRP A O 1
ATOM 828 N N . LEU A 1 105 ? 6.782 -0.301 -10.918 1.00 96.44 105 LEU A N 1
ATOM 829 C CA . LEU A 1 105 ? 6.275 -1.484 -10.225 1.00 96.44 105 LEU A CA 1
ATOM 830 C C . LEU A 1 105 ? 6.987 -1.684 -8.888 1.00 96.44 105 LEU A C 1
ATOM 832 O O . LEU A 1 105 ? 6.333 -1.807 -7.857 1.00 96.44 105 LEU A O 1
ATOM 836 N N . TYR A 1 106 ? 8.319 -1.597 -8.869 1.00 95.81 106 TYR A N 1
ATOM 837 C CA . TYR A 1 106 ? 9.092 -1.630 -7.626 1.00 95.81 106 TYR A CA 1
ATOM 838 C C . TYR A 1 106 ? 8.712 -0.499 -6.648 1.00 95.81 106 TYR A C 1
ATOM 840 O O . TYR A 1 106 ? 8.695 -0.685 -5.431 1.00 95.81 106 TYR A O 1
ATOM 848 N N . ALA A 1 107 ? 8.400 0.704 -7.138 1.00 96.00 107 ALA A N 1
ATOM 849 C CA . ALA A 1 107 ? 7.940 1.790 -6.277 1.00 96.00 107 ALA A CA 1
ATOM 850 C C . ALA A 1 107 ? 6.541 1.511 -5.699 1.00 96.00 107 ALA A C 1
ATOM 852 O O . ALA A 1 107 ? 6.339 1.757 -4.511 1.00 96.00 107 ALA A O 1
ATOM 853 N N . CYS A 1 108 ? 5.620 0.974 -6.503 1.00 97.69 108 CYS A N 1
ATOM 854 C CA . CYS A 1 108 ? 4.277 0.556 -6.095 1.00 97.69 108 CYS A CA 1
ATOM 855 C C . CYS A 1 108 ? 4.292 -0.585 -5.078 1.00 97.69 108 CYS A C 1
ATOM 857 O O . CYS A 1 108 ? 3.589 -0.495 -4.077 1.00 97.69 108 CYS A O 1
ATOM 859 N N . GLU A 1 109 ? 5.141 -1.596 -5.277 1.00 97.56 109 GLU A N 1
ATOM 860 C CA . GLU A 1 109 ? 5.357 -2.703 -4.334 1.00 97.56 109 GLU A CA 1
ATOM 861 C C . GLU A 1 109 ? 5.618 -2.170 -2.922 1.00 97.56 109 GLU A C 1
ATOM 863 O O . GLU A 1 109 ? 4.960 -2.567 -1.964 1.00 97.56 109 GLU A O 1
ATOM 868 N N . ARG A 1 110 ? 6.516 -1.186 -2.784 1.00 96.94 110 ARG A N 1
ATOM 869 C CA . ARG A 1 110 ? 6.818 -0.588 -1.474 1.00 96.94 110 ARG A CA 1
ATOM 870 C C . ARG A 1 110 ? 5.600 0.063 -0.822 1.00 96.94 110 ARG A C 1
ATOM 872 O O . ARG A 1 110 ? 5.503 0.039 0.401 1.00 96.94 110 ARG A O 1
ATOM 879 N N . VAL A 1 111 ? 4.690 0.642 -1.607 1.00 97.81 111 VAL A N 1
ATOM 880 C CA . VAL A 1 111 ? 3.434 1.199 -1.087 1.00 97.81 111 VAL A CA 1
ATOM 881 C C . VAL A 1 111 ? 2.480 0.082 -0.685 1.00 97.81 111 VAL A C 1
ATOM 883 O O . VAL A 1 111 ? 1.986 0.111 0.438 1.00 97.81 111 VAL A O 1
ATOM 886 N N . GLY A 1 112 ? 2.264 -0.907 -1.559 1.00 96.44 112 GLY A N 1
ATOM 887 C CA . GLY A 1 112 ? 1.373 -2.040 -1.306 1.00 96.44 112 GLY A CA 1
ATOM 888 C C . GLY A 1 112 ? 1.737 -2.763 -0.011 1.00 96.44 112 GLY A C 1
ATOM 889 O O . GLY A 1 112 ? 0.899 -2.912 0.875 1.00 96.44 112 GLY A O 1
ATOM 890 N N . LEU A 1 113 ? 3.023 -3.076 0.165 1.00 95.12 113 LEU A N 1
ATOM 891 C CA . LEU A 1 113 ? 3.542 -3.732 1.368 1.00 95.12 113 LEU A CA 1
ATOM 892 C C . LEU A 1 113 ? 3.472 -2.837 2.615 1.00 95.12 113 LEU A C 1
ATOM 894 O O . LEU A 1 113 ? 3.119 -3.299 3.699 1.00 95.12 113 LEU A O 1
ATOM 898 N N . ALA A 1 114 ? 3.798 -1.545 2.497 1.00 94.88 114 ALA A N 1
ATOM 899 C CA . ALA A 1 114 ? 3.772 -0.641 3.648 1.00 94.88 114 ALA A CA 1
ATOM 900 C C . ALA A 1 114 ? 2.344 -0.365 4.144 1.00 94.88 114 ALA A C 1
ATOM 902 O O . ALA A 1 114 ? 2.129 -0.238 5.355 1.00 94.88 114 ALA A O 1
ATOM 903 N N . ALA A 1 115 ? 1.390 -0.270 3.218 1.00 94.44 115 ALA A N 1
ATOM 904 C CA . ALA A 1 115 ? -0.003 0.065 3.477 1.00 94.44 115 ALA A CA 1
ATOM 905 C C . ALA A 1 115 ? -0.904 -1.163 3.691 1.00 94.44 115 ALA A C 1
ATOM 907 O O . ALA A 1 115 ? -2.041 -0.987 4.124 1.00 94.44 115 ALA A O 1
ATOM 908 N N . GLY A 1 116 ? -0.416 -2.374 3.399 1.00 95.06 116 GLY A N 1
ATOM 909 C CA . GLY A 1 116 ? -1.227 -3.591 3.396 1.00 95.06 116 GLY A CA 1
ATOM 910 C C . GLY A 1 116 ? -2.307 -3.556 2.312 1.00 95.06 116 GLY A C 1
ATOM 911 O O . GLY A 1 116 ? -3.425 -3.999 2.541 1.00 95.06 116 GLY A O 1
ATOM 912 N N . LEU A 1 117 ? -2.032 -2.955 1.155 1.00 95.25 117 LEU A N 1
ATOM 913 C CA . LEU A 1 117 ? -3.008 -2.847 0.072 1.00 95.25 117 LEU A CA 1
ATOM 914 C C . LEU A 1 117 ? -2.828 -4.011 -0.895 1.00 95.25 117 LEU A C 1
ATOM 916 O O . LEU A 1 117 ? -1.746 -4.161 -1.455 1.00 95.25 117 LEU A O 1
ATOM 920 N N . LYS A 1 118 ? -3.889 -4.787 -1.126 1.00 93.38 118 LYS A N 1
ATOM 921 C CA . LYS A 1 118 ? -3.964 -5.742 -2.244 1.00 93.38 118 LYS A CA 1
ATOM 922 C C . LYS A 1 118 ? -4.272 -5.045 -3.567 1.00 93.38 118 LYS A C 1
ATOM 924 O O . LYS A 1 118 ? -3.715 -5.390 -4.600 1.00 93.38 118 LYS A O 1
ATOM 929 N N . TYR A 1 119 ? -5.106 -4.010 -3.505 1.00 95.19 119 TYR A N 1
ATOM 930 C CA . TYR A 1 119 ? -5.553 -3.264 -4.672 1.00 95.19 119 TYR A CA 1
ATOM 931 C C . TYR A 1 119 ? -5.101 -1.806 -4.629 1.00 95.19 119 TYR A C 1
ATOM 933 O O . TYR A 1 119 ? -5.172 -1.154 -3.582 1.00 95.19 119 TYR A O 1
ATOM 941 N N . PHE A 1 120 ? -4.715 -1.274 -5.788 1.00 96.88 120 PHE A N 1
ATOM 942 C CA . PHE A 1 120 ? -4.773 0.162 -6.057 1.00 96.88 120 PHE A CA 1
ATOM 943 C C . PHE A 1 120 ? -6.034 0.434 -6.874 1.00 96.88 120 PHE A C 1
ATOM 945 O O . PHE A 1 120 ? -6.090 0.148 -8.065 1.00 96.88 120 PHE A O 1
ATOM 952 N N . GLY A 1 121 ? -7.075 0.959 -6.228 1.00 93.56 121 GLY A N 1
ATOM 953 C CA . GLY A 1 121 ? -8.373 1.117 -6.884 1.00 93.56 121 GLY A CA 1
ATOM 954 C C . GLY A 1 121 ? -8.955 -0.247 -7.243 1.00 93.56 121 GLY A C 1
ATOM 955 O O . GLY A 1 121 ? -9.133 -1.080 -6.360 1.00 93.56 121 GLY A O 1
ATOM 956 N N . GLY A 1 122 ? -9.239 -0.469 -8.526 1.00 93.69 122 GLY A N 1
ATOM 957 C CA . GLY A 1 122 ? -9.690 -1.765 -9.047 1.00 93.69 122 GLY A CA 1
ATOM 958 C C . GLY A 1 122 ? -8.563 -2.714 -9.465 1.00 93.69 122 GLY A C 1
ATOM 959 O O . GLY A 1 122 ? -8.858 -3.799 -9.952 1.00 93.69 122 GLY A O 1
ATOM 960 N N . HIS A 1 123 ? -7.299 -2.312 -9.306 1.00 96.00 123 HIS A N 1
ATOM 961 C CA . HIS A 1 123 ? -6.153 -3.032 -9.852 1.00 96.00 123 HIS A CA 1
ATOM 962 C C . HIS A 1 123 ? -5.470 -3.906 -8.807 1.00 96.00 123 HIS A C 1
ATOM 964 O O . HIS A 1 123 ? -4.958 -3.375 -7.814 1.00 96.00 123 HIS A O 1
ATOM 970 N N . ASP A 1 124 ? -5.421 -5.223 -9.031 1.00 95.38 124 ASP A N 1
ATOM 971 C CA . ASP A 1 124 ? -4.549 -6.116 -8.259 1.00 95.38 124 ASP A CA 1
ATOM 972 C C . ASP A 1 124 ? -3.115 -5.857 -8.719 1.00 95.38 124 ASP A C 1
ATOM 974 O O . ASP A 1 124 ? -2.641 -6.370 -9.738 1.00 95.38 124 ASP A O 1
ATOM 978 N N . TRP A 1 125 ? -2.431 -4.983 -7.984 1.00 96.69 125 TRP A N 1
ATOM 979 C CA . TRP A 1 125 ? -1.152 -4.443 -8.423 1.00 96.69 125 TRP A CA 1
ATOM 980 C C . TRP A 1 125 ? -0.087 -5.523 -8.568 1.00 96.69 125 TRP A C 1
ATOM 982 O O . TRP A 1 125 ? 0.805 -5.381 -9.408 1.00 96.69 125 TRP A O 1
ATOM 992 N N . TYR A 1 126 ? -0.162 -6.581 -7.752 1.00 96.75 126 TYR A N 1
ATOM 993 C CA . TYR A 1 126 ? 0.793 -7.675 -7.803 1.00 96.75 126 TYR A CA 1
ATOM 994 C C . TYR A 1 126 ? 0.488 -8.584 -8.984 1.00 96.75 126 TYR A C 1
ATOM 996 O O . TYR A 1 126 ? 1.406 -8.866 -9.752 1.00 96.75 126 TYR A O 1
ATOM 1004 N N . ALA A 1 127 ? -0.770 -9.000 -9.160 1.00 96.50 127 ALA A N 1
ATOM 1005 C CA . ALA A 1 127 ? -1.158 -9.873 -10.263 1.00 96.50 127 ALA A CA 1
ATOM 1006 C C . ALA A 1 127 ? -0.867 -9.223 -11.625 1.00 96.50 127 ALA A C 1
ATOM 1008 O O . ALA A 1 127 ? -0.162 -9.817 -12.442 1.00 96.50 127 ALA A O 1
ATOM 1009 N N . GLU A 1 128 ? -1.304 -7.977 -11.831 1.00 97.62 128 GLU A N 1
ATOM 1010 C CA . GLU A 1 128 ? -1.080 -7.246 -13.086 1.00 97.62 128 GLU A CA 1
ATOM 1011 C C . GLU A 1 128 ? 0.410 -7.000 -13.357 1.00 97.62 128 GLU A C 1
ATOM 1013 O O . GLU A 1 128 ? 0.901 -7.193 -14.471 1.00 97.62 128 GLU A O 1
ATOM 1018 N N . GLY A 1 129 ? 1.163 -6.586 -12.331 1.00 97.19 129 GLY A N 1
ATOM 1019 C CA . GLY A 1 129 ? 2.599 -6.356 -12.465 1.00 97.19 129 GLY A CA 1
ATOM 1020 C C . GLY A 1 129 ? 3.378 -7.650 -12.716 1.00 97.19 129 GLY A C 1
ATOM 1021 O O . GLY A 1 129 ? 4.317 -7.660 -13.511 1.00 97.19 129 GLY A O 1
ATOM 1022 N N . ALA A 1 130 ? 2.998 -8.752 -12.064 1.00 97.69 130 ALA A N 1
ATOM 1023 C CA . ALA A 1 130 ? 3.639 -10.049 -12.243 1.00 97.69 130 ALA A CA 1
ATOM 1024 C C . ALA A 1 130 ? 3.369 -10.616 -13.639 1.00 97.69 130 ALA A C 1
ATOM 1026 O O . ALA A 1 130 ? 4.302 -11.114 -14.265 1.00 97.69 130 ALA A O 1
ATOM 1027 N N . GLU A 1 131 ? 2.141 -10.495 -14.147 1.00 97.62 131 GLU A N 1
ATOM 1028 C CA . GLU A 1 131 ? 1.793 -10.890 -15.514 1.00 97.62 131 GLU A CA 1
ATOM 1029 C C . GLU A 1 131 ? 2.670 -10.161 -16.538 1.00 97.62 131 GLU A C 1
ATOM 1031 O O . GLU A 1 131 ? 3.355 -10.810 -17.334 1.00 97.62 131 GLU A O 1
ATOM 1036 N N . TYR A 1 132 ? 2.744 -8.828 -16.446 1.00 95.94 132 TYR A N 1
ATOM 1037 C CA . TYR A 1 132 ? 3.599 -8.019 -17.316 1.00 95.94 132 TYR A CA 1
ATOM 1038 C C . TYR A 1 132 ? 5.083 -8.405 -17.203 1.00 95.94 132 TYR A C 1
ATOM 1040 O O . TYR A 1 132 ? 5.785 -8.559 -18.203 1.00 95.94 132 TYR A O 1
ATOM 1048 N N . LEU A 1 133 ? 5.604 -8.586 -15.985 1.00 95.56 133 LEU A N 1
ATOM 1049 C CA . LEU A 1 133 ? 7.006 -8.966 -15.816 1.00 95.56 133 LEU A CA 1
ATOM 1050 C C . LEU A 1 133 ? 7.282 -10.348 -16.417 1.00 95.56 133 LEU A C 1
ATOM 1052 O O . LEU A 1 133 ? 8.287 -10.520 -17.102 1.00 95.56 133 LEU A O 1
ATOM 1056 N N . LEU A 1 134 ? 6.410 -11.329 -16.212 1.00 96.19 134 LEU A N 1
ATOM 1057 C CA . LEU A 1 134 ? 6.606 -12.666 -16.769 1.00 96.19 134 LEU A CA 1
ATOM 1058 C C . LEU A 1 134 ? 6.520 -12.668 -18.302 1.00 96.19 134 LEU A C 1
ATOM 1060 O O . LEU A 1 134 ? 7.301 -13.378 -18.939 1.00 96.19 134 LEU A O 1
ATOM 1064 N N . SER A 1 135 ? 5.656 -11.843 -18.908 1.00 95.00 135 SER A N 1
ATOM 1065 C CA . SER A 1 135 ? 5.588 -11.716 -20.371 1.00 95.00 135 SER A CA 1
ATOM 1066 C C . SER A 1 135 ? 6.833 -11.056 -20.973 1.00 95.00 135 SER A C 1
ATOM 1068 O O . SER A 1 135 ? 7.249 -11.419 -22.073 1.00 95.00 135 SER A O 1
ATOM 1070 N N . GLU A 1 136 ? 7.461 -10.131 -20.242 1.00 93.31 136 GLU A N 1
ATOM 1071 C CA . GLU A 1 136 ? 8.654 -9.390 -20.677 1.00 93.31 136 GLU A CA 1
ATOM 1072 C C . GLU A 1 136 ? 9.988 -10.086 -20.338 1.00 93.31 136 GLU A C 1
ATOM 1074 O O . GLU A 1 136 ? 11.066 -9.582 -20.680 1.00 93.31 136 GLU A O 1
ATOM 1079 N N . GLN A 1 137 ? 9.967 -11.238 -19.656 1.00 95.75 137 GLN A N 1
ATOM 1080 C CA . GLN A 1 137 ? 11.193 -11.951 -19.301 1.00 95.75 137 GLN A CA 1
ATOM 1081 C C . GLN A 1 137 ? 11.885 -12.511 -20.554 1.00 95.75 137 GLN A C 1
ATOM 1083 O O . GLN A 1 137 ? 11.302 -13.243 -21.358 1.00 95.75 137 GLN A O 1
ATOM 1088 N N . GLY A 1 138 ? 13.178 -12.213 -20.723 1.00 95.88 138 GLY A N 1
ATOM 1089 C CA . GLY A 1 138 ? 13.933 -12.671 -21.886 1.00 95.88 138 GLY A CA 1
ATOM 1090 C C . GLY A 1 138 ? 14.030 -14.200 -21.954 1.00 95.88 138 GLY A C 1
ATOM 1091 O O . GLY A 1 138 ? 14.799 -14.796 -21.208 1.00 95.88 138 GLY A O 1
ATOM 1092 N N . ARG A 1 139 ? 13.333 -14.838 -22.905 1.00 94.62 139 ARG A N 1
ATOM 1093 C CA . ARG A 1 139 ? 13.210 -16.312 -23.010 1.00 94.62 139 ARG A CA 1
ATOM 1094 C C . ARG A 1 139 ? 14.528 -17.096 -22.982 1.00 94.62 139 ARG A C 1
ATOM 1096 O O . ARG A 1 139 ? 14.560 -18.212 -22.485 1.00 94.62 139 ARG A O 1
ATOM 1103 N N . ARG A 1 140 ? 15.609 -16.538 -23.541 1.00 94.94 140 ARG A N 1
ATOM 1104 C CA . ARG A 1 140 ? 16.936 -17.188 -23.562 1.00 94.94 140 ARG A CA 1
ATOM 1105 C C . ARG A 1 140 ? 17.802 -16.831 -22.359 1.00 94.94 140 ARG A C 1
ATOM 1107 O O . ARG A 1 140 ? 18.634 -17.623 -21.945 1.00 94.94 140 ARG A O 1
ATOM 1114 N N . SER A 1 141 ? 17.670 -15.607 -21.861 1.00 95.38 141 SER A N 1
ATOM 1115 C CA . SER A 1 141 ? 18.581 -15.031 -20.873 1.00 95.38 141 SER A CA 1
ATOM 1116 C C . SER A 1 141 ? 18.033 -15.060 -19.449 1.00 95.38 141 SER A C 1
ATOM 1118 O O . SER A 1 141 ? 18.795 -14.792 -18.523 1.00 95.38 141 SER A O 1
ATOM 1120 N N . GLY A 1 142 ? 16.729 -15.295 -19.278 1.00 95.06 142 GLY A N 1
ATOM 1121 C CA . GLY A 1 142 ? 16.008 -15.233 -18.004 1.00 95.06 142 GLY A CA 1
ATOM 1122 C C . GLY A 1 142 ? 15.969 -13.843 -17.360 1.00 95.06 142 GLY A C 1
ATOM 1123 O O . GLY A 1 142 ? 15.482 -13.705 -16.241 1.00 95.06 142 GLY A O 1
ATOM 1124 N N . ARG A 1 143 ? 16.495 -12.807 -18.026 1.00 95.62 143 ARG A N 1
ATOM 1125 C CA . ARG A 1 143 ? 16.698 -11.473 -17.444 1.00 95.62 143 ARG A CA 1
ATOM 1126 C C . ARG A 1 143 ? 15.683 -10.462 -17.965 1.00 95.62 143 ARG A C 1
ATOM 1128 O O . ARG A 1 143 ? 15.208 -10.575 -19.096 1.00 95.62 143 ARG A O 1
ATOM 1135 N N . TRP A 1 144 ? 15.480 -9.406 -17.187 1.00 93.62 144 TRP A N 1
ATOM 1136 C CA . TRP A 1 144 ? 14.820 -8.178 -17.625 1.00 93.62 144 TRP A CA 1
ATOM 1137 C C . TRP A 1 144 ? 15.892 -7.143 -17.927 1.00 93.62 144 TRP A C 1
ATOM 1139 O O . TRP A 1 144 ? 16.484 -6.591 -17.003 1.00 93.62 144 TRP A O 1
ATOM 1149 N N . GLY A 1 145 ? 16.181 -6.914 -19.209 1.00 90.94 145 GLY A N 1
ATOM 1150 C CA . GLY A 1 145 ? 17.129 -5.892 -19.664 1.00 90.94 145 GLY A CA 1
ATOM 1151 C C . GLY A 1 145 ? 18.490 -5.911 -18.949 1.00 90.94 145 GLY A C 1
ATOM 1152 O O . GLY A 1 145 ? 19.203 -6.915 -18.969 1.00 90.94 145 GLY A O 1
ATOM 1153 N N . GLN A 1 146 ? 18.873 -4.769 -18.374 1.00 92.44 146 GLN A N 1
ATOM 1154 C CA . GLN A 1 146 ? 20.120 -4.580 -17.622 1.00 92.44 146 GLN A CA 1
ATOM 1155 C C . GLN A 1 146 ? 20.016 -5.111 -16.184 1.00 92.44 146 GLN A C 1
ATOM 1157 O O . GLN A 1 146 ? 18.923 -5.320 -15.662 1.00 92.44 146 GLN A O 1
ATOM 1162 N N . VAL A 1 147 ? 21.156 -5.264 -15.500 1.00 94.88 147 VAL A N 1
ATOM 1163 C CA . VAL A 1 147 ? 21.217 -5.820 -14.130 1.00 94.88 147 VAL A CA 1
ATOM 1164 C C . VAL A 1 147 ? 20.237 -5.129 -13.178 1.00 94.88 147 VAL A C 1
ATOM 1166 O O . VAL A 1 147 ? 19.447 -5.800 -12.527 1.00 94.88 147 VAL A O 1
ATOM 1169 N N . TYR A 1 148 ? 20.208 -3.794 -13.153 1.00 92.88 148 TYR A N 1
ATOM 1170 C CA . TYR A 1 148 ? 19.325 -3.043 -12.254 1.00 92.88 148 TYR A CA 1
ATOM 1171 C C . TYR A 1 148 ? 17.827 -3.279 -12.529 1.00 92.88 148 TYR A C 1
ATOM 1173 O O . TYR A 1 148 ? 17.024 -3.276 -11.600 1.00 92.88 148 TYR A O 1
ATOM 1181 N N . GLN A 1 149 ? 17.448 -3.525 -13.788 1.00 92.94 149 GLN A N 1
ATOM 1182 C CA . GLN A 1 149 ? 16.070 -3.848 -14.166 1.00 92.94 149 GLN A CA 1
ATOM 1183 C C . GLN A 1 149 ? 15.699 -5.247 -13.676 1.00 92.94 149 GLN A C 1
ATOM 1185 O O . GLN A 1 149 ? 14.638 -5.429 -13.090 1.00 92.94 149 GLN A O 1
ATOM 1190 N N . THR A 1 150 ? 16.607 -6.209 -13.840 1.00 95.88 150 THR A N 1
ATOM 1191 C CA . THR A 1 150 ? 16.439 -7.557 -13.287 1.00 95.88 150 THR A CA 1
ATOM 1192 C C . THR A 1 150 ? 16.331 -7.519 -11.762 1.00 95.88 150 THR A C 1
ATOM 1194 O O . THR A 1 150 ? 15.454 -8.173 -11.209 1.00 95.88 150 THR A O 1
ATOM 1197 N N . CYS A 1 151 ? 17.129 -6.696 -11.075 1.00 95.88 151 CYS A N 1
ATOM 1198 C CA . CYS A 1 151 ? 17.003 -6.512 -9.628 1.00 95.88 151 CYS A CA 1
ATOM 1199 C C . CYS A 1 151 ? 15.621 -5.974 -9.227 1.00 95.88 151 CYS A C 1
ATOM 1201 O O . CYS A 1 151 ? 15.033 -6.481 -8.276 1.00 95.88 151 CYS A O 1
ATOM 1203 N N . TRP A 1 152 ? 15.077 -4.979 -9.940 1.00 96.06 152 TRP A N 1
ATOM 1204 C CA . TRP A 1 152 ? 13.725 -4.478 -9.663 1.00 96.06 152 TRP A CA 1
ATOM 1205 C C . TRP A 1 152 ? 12.641 -5.526 -9.925 1.00 96.06 152 TRP A C 1
ATOM 1207 O O . TRP A 1 152 ? 11.763 -5.683 -9.081 1.00 96.06 152 TRP A O 1
ATOM 1217 N N . ALA A 1 153 ? 12.725 -6.269 -11.035 1.00 96.00 153 ALA A N 1
ATOM 1218 C CA . ALA A 1 153 ? 11.789 -7.354 -11.340 1.00 96.00 153 ALA A CA 1
ATOM 1219 C C . ALA A 1 153 ? 11.782 -8.425 -10.241 1.00 96.00 153 ALA A C 1
ATOM 1221 O O . ALA A 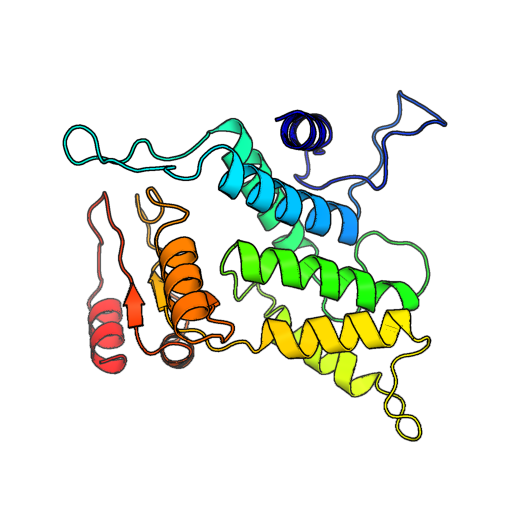1 153 ? 10.726 -8.808 -9.749 1.00 96.00 153 ALA A O 1
ATOM 1222 N N . VAL A 1 154 ? 12.967 -8.876 -9.819 1.00 96.06 154 VAL A N 1
ATOM 1223 C CA . VAL A 1 154 ? 13.101 -9.904 -8.780 1.00 96.06 154 VAL A CA 1
ATOM 1224 C C . VAL A 1 154 ? 12.597 -9.390 -7.431 1.00 96.06 154 VAL A C 1
ATOM 1226 O O . VAL A 1 154 ? 11.856 -10.107 -6.766 1.00 96.06 154 VAL A O 1
ATOM 1229 N N . CYS A 1 155 ? 12.930 -8.154 -7.039 1.00 95.62 155 CYS A N 1
ATOM 1230 C CA . CYS A 1 155 ? 12.382 -7.545 -5.822 1.00 95.62 155 CYS A CA 1
ATOM 1231 C C . CYS A 1 155 ? 10.850 -7.558 -5.827 1.00 95.62 155 CYS A C 1
ATOM 1233 O O . CYS A 1 155 ? 10.261 -8.049 -4.865 1.00 95.62 155 CYS A O 1
ATOM 1235 N N . PHE A 1 156 ? 10.239 -7.109 -6.926 1.00 97.19 156 PHE A N 1
ATOM 1236 C CA . PHE A 1 156 ? 8.789 -7.064 -7.085 1.00 97.19 156 PHE A CA 1
ATOM 1237 C C . PHE A 1 156 ? 8.153 -8.449 -6.951 1.00 97.19 156 PHE A C 1
ATOM 1239 O O . PHE A 1 156 ? 7.270 -8.657 -6.119 1.00 97.19 156 PHE A O 1
ATOM 1246 N N . LEU A 1 157 ? 8.645 -9.416 -7.733 1.00 96.50 157 LEU A N 1
ATOM 1247 C CA . LEU A 1 157 ? 8.092 -10.769 -7.780 1.00 96.50 157 LEU A CA 1
ATOM 1248 C C . LEU A 1 157 ? 8.222 -11.498 -6.439 1.00 96.50 157 LEU A C 1
ATOM 1250 O O . LEU A 1 157 ? 7.288 -12.188 -6.033 1.00 96.50 157 LEU A O 1
ATOM 1254 N N . VAL A 1 158 ? 9.358 -11.335 -5.751 1.00 94.56 158 VAL A N 1
ATOM 1255 C CA . VAL A 1 158 ? 9.631 -12.001 -4.470 1.00 94.56 158 VAL A CA 1
ATOM 1256 C C . VAL A 1 158 ? 8.856 -11.348 -3.332 1.00 94.56 158 VAL A C 1
ATOM 1258 O O . VAL A 1 158 ? 8.212 -12.042 -2.548 1.00 94.56 158 VAL A O 1
ATOM 1261 N N . LYS A 1 159 ? 8.908 -10.019 -3.213 1.00 93.44 159 LYS A N 1
ATOM 1262 C CA . LYS A 1 159 ? 8.335 -9.326 -2.054 1.00 93.44 159 LYS A CA 1
ATOM 1263 C C . LYS A 1 159 ? 6.821 -9.198 -2.133 1.00 93.44 159 LYS A C 1
ATOM 1265 O O . LYS A 1 159 ? 6.174 -9.283 -1.093 1.00 93.44 159 LYS A O 1
ATOM 1270 N N . GLY A 1 160 ? 6.257 -9.054 -3.333 1.00 91.06 160 GLY A N 1
ATOM 1271 C CA . GLY A 1 160 ? 4.807 -9.025 -3.520 1.00 91.06 160 GLY A CA 1
ATOM 1272 C C . GLY A 1 160 ? 4.113 -10.361 -3.236 1.00 91.06 160 GLY A C 1
ATOM 1273 O O . GLY A 1 160 ? 2.922 -10.374 -2.959 1.00 91.06 160 GLY A O 1
ATOM 1274 N N . ARG A 1 161 ? 4.864 -11.472 -3.210 1.00 90.06 161 ARG A N 1
ATOM 1275 C CA . ARG A 1 161 ? 4.362 -12.819 -2.883 1.00 90.06 161 ARG A CA 1
ATOM 1276 C C . ARG A 1 161 ? 4.666 -13.270 -1.453 1.00 90.06 161 ARG A C 1
ATOM 1278 O O . ARG A 1 161 ? 4.572 -14.461 -1.152 1.00 90.06 161 ARG A O 1
ATOM 1285 N N . ALA A 1 162 ? 5.127 -12.370 -0.588 1.00 90.44 162 ALA A N 1
ATOM 1286 C CA . ALA A 1 162 ? 5.453 -12.750 0.779 1.00 90.44 162 ALA A CA 1
ATOM 1287 C C . ALA A 1 162 ? 4.192 -13.266 1.513 1.00 90.44 162 ALA A C 1
ATOM 1289 O O . ALA A 1 162 ? 3.114 -12.701 1.314 1.00 90.44 162 ALA A O 1
ATOM 1290 N N . PRO A 1 163 ? 4.301 -14.316 2.354 1.00 93.12 163 PRO A N 1
ATOM 1291 C CA . PRO A 1 163 ? 3.155 -14.899 3.046 1.00 93.12 163 PRO A CA 1
ATOM 1292 C C . PRO A 1 163 ? 2.347 -13.857 3.822 1.00 93.12 163 PRO A C 1
ATOM 1294 O O . PRO A 1 163 ? 2.903 -13.104 4.627 1.00 93.12 163 PRO A O 1
ATOM 1297 N N . ILE A 1 164 ? 1.032 -13.839 3.608 1.00 95.69 164 ILE A N 1
ATOM 1298 C CA . ILE A 1 164 ? 0.110 -12.949 4.311 1.00 95.69 164 ILE A CA 1
ATOM 1299 C C . ILE A 1 164 ? -0.447 -13.704 5.516 1.00 95.69 164 ILE A C 1
ATOM 1301 O O . ILE A 1 164 ? -1.107 -14.729 5.378 1.00 95.69 164 ILE A O 1
ATOM 1305 N N . LEU A 1 165 ? -0.159 -13.213 6.721 1.00 96.94 165 LEU A N 1
ATOM 1306 C CA . LEU A 1 165 ? -0.626 -13.856 7.952 1.00 96.94 165 LEU A CA 1
ATOM 1307 C C . LEU A 1 165 ? -1.945 -13.264 8.452 1.00 96.94 165 LEU A C 1
ATOM 1309 O O . LEU A 1 165 ? -2.742 -13.974 9.061 1.00 96.94 165 LEU A O 1
ATOM 1313 N N . PHE A 1 166 ? -2.183 -11.980 8.179 1.00 97.75 166 PHE A N 1
ATOM 1314 C CA . PHE A 1 166 ? -3.337 -11.251 8.692 1.00 97.75 166 PHE A CA 1
ATOM 1315 C C . PHE A 1 166 ? -4.104 -10.521 7.595 1.00 97.75 166 PHE A C 1
ATOM 1317 O O . PHE A 1 166 ? -3.534 -9.722 6.851 1.00 97.75 166 PHE A O 1
ATOM 1324 N N . ASN A 1 167 ? -5.418 -10.702 7.619 1.00 97.06 167 ASN A N 1
ATOM 1325 C CA . ASN A 1 167 ? -6.397 -9.884 6.926 1.00 97.06 167 ASN A CA 1
ATOM 1326 C C . ASN A 1 167 ? -7.005 -8.887 7.916 1.00 97.06 167 ASN A C 1
ATOM 1328 O O . ASN A 1 167 ? -7.819 -9.260 8.756 1.00 97.06 167 ASN A O 1
ATOM 1332 N N . LYS A 1 168 ? -6.614 -7.611 7.855 1.00 97.06 168 LYS A N 1
ATOM 1333 C CA . LYS A 1 168 ? -7.220 -6.536 8.649 1.00 97.06 168 LYS A CA 1
ATOM 1334 C C . LYS A 1 168 ? -8.525 -6.086 7.998 1.00 97.06 168 LYS A C 1
ATOM 1336 O O . LYS A 1 168 ? -8.522 -5.577 6.880 1.00 97.06 168 LYS A O 1
ATOM 1341 N N . LEU A 1 169 ? -9.640 -6.231 8.707 1.00 96.12 169 LEU A N 1
ATOM 1342 C CA . LEU A 1 169 ? -10.952 -5.888 8.165 1.00 96.12 169 LEU A CA 1
ATOM 1343 C C . LEU A 1 169 ? -11.193 -4.371 8.164 1.00 96.12 169 LEU A C 1
ATOM 1345 O O . LEU A 1 169 ? -11.319 -3.746 9.221 1.00 96.12 169 LEU A O 1
ATOM 1349 N N . LYS A 1 170 ? -11.349 -3.792 6.973 1.00 95.12 170 LYS A N 1
ATOM 1350 C CA . LYS A 1 170 ? -11.893 -2.448 6.764 1.00 95.12 170 LYS A CA 1
ATOM 1351 C C . LYS A 1 170 ? -13.417 -2.506 6.747 1.00 95.12 170 LYS A C 1
ATOM 1353 O O . LYS A 1 170 ? -14.021 -3.258 5.988 1.00 95.12 170 LYS A O 1
ATOM 1358 N N . PHE A 1 171 ? -14.042 -1.669 7.570 1.00 94.12 171 PHE A N 1
ATOM 1359 C CA . PHE A 1 171 ? -15.495 -1.522 7.646 1.00 94.12 171 PHE A CA 1
ATOM 1360 C C . PHE A 1 171 ? -15.886 -0.051 7.817 1.00 94.12 171 PHE A C 1
ATOM 1362 O O . PHE A 1 171 ? -15.058 0.802 8.143 1.00 94.12 171 PHE A O 1
ATOM 1369 N N . LYS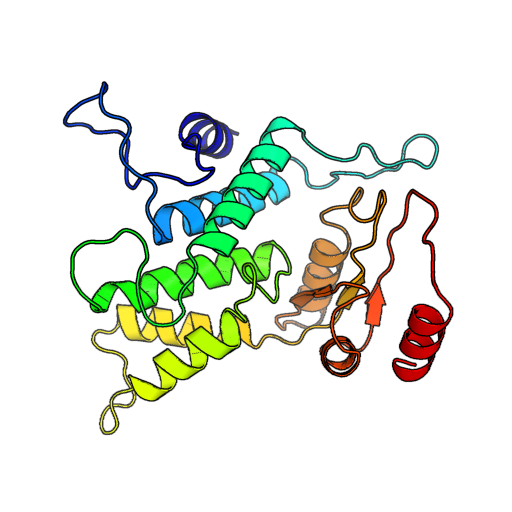 A 1 172 ? -17.170 0.265 7.622 1.00 93.25 172 LYS A N 1
ATOM 1370 C CA . LYS A 1 172 ? -17.694 1.615 7.861 1.00 93.25 172 LYS A CA 1
ATOM 1371 C C . LYS A 1 172 ? -17.659 1.948 9.357 1.00 93.25 172 LYS A C 1
ATOM 1373 O O . LYS A 1 172 ? -18.512 1.492 10.115 1.00 93.25 172 LYS A O 1
ATOM 1378 N N . GLY A 1 173 ? -16.691 2.764 9.763 1.00 92.56 173 GLY A N 1
ATOM 1379 C CA . GLY A 1 173 ? -16.496 3.193 11.145 1.00 92.56 173 GLY A CA 1
ATOM 1380 C C . GLY A 1 173 ? -15.023 3.431 11.477 1.00 92.56 173 GLY A C 1
ATOM 1381 O O . GLY A 1 173 ? -14.175 3.543 10.595 1.00 92.56 173 GLY A O 1
ATOM 1382 N N . LEU A 1 174 ? -14.723 3.496 12.770 1.00 92.00 174 LEU A N 1
ATOM 1383 C CA . LEU A 1 174 ? -13.374 3.593 13.323 1.00 92.00 174 LEU A CA 1
ATOM 1384 C C . LEU A 1 174 ? -12.708 2.206 13.349 1.00 92.00 174 LEU A C 1
ATOM 1386 O O . LEU A 1 174 ? -12.671 1.549 14.389 1.00 92.00 174 LEU A O 1
ATOM 1390 N N . TRP A 1 175 ? -12.234 1.752 12.186 1.00 92.88 175 TRP A N 1
ATOM 1391 C CA . TRP A 1 175 ? -11.587 0.441 11.991 1.00 92.88 175 TRP A CA 1
ATOM 1392 C C . TRP A 1 175 ? -10.045 0.498 11.998 1.00 92.88 175 TRP A C 1
ATOM 1394 O O . TRP A 1 175 ? -9.372 -0.522 12.120 1.00 92.88 175 TRP A O 1
ATOM 1404 N N . ASN A 1 176 ? -9.464 1.694 11.824 1.00 92.00 176 ASN A N 1
ATOM 1405 C CA . ASN A 1 176 ? -8.016 1.870 11.641 1.00 92.00 176 ASN A CA 1
ATOM 1406 C C . ASN A 1 176 ? -7.386 2.901 12.582 1.00 92.00 176 ASN A C 1
ATOM 1408 O O . ASN A 1 176 ? -6.353 3.488 12.260 1.00 92.00 176 ASN A O 1
ATOM 1412 N N . ASN A 1 177 ? -7.992 3.131 13.749 1.00 91.19 177 ASN A N 1
ATOM 1413 C CA . ASN A 1 177 ? -7.428 4.043 14.748 1.00 91.19 177 ASN A CA 1
ATOM 1414 C C . ASN A 1 177 ? -6.087 3.537 15.308 1.00 91.19 177 ASN A C 1
ATOM 1416 O O . ASN A 1 177 ? -5.281 4.328 15.782 1.00 91.19 177 ASN A O 1
ATOM 1420 N N . HIS A 1 178 ? -5.811 2.239 15.190 1.00 90.31 178 HIS A N 1
ATOM 1421 C CA . HIS A 1 178 ? -4.502 1.636 15.422 1.00 90.31 178 HIS A CA 1
ATOM 1422 C C . HIS A 1 178 ? -3.834 1.324 14.082 1.00 90.31 178 HIS A C 1
ATOM 1424 O O . HIS A 1 178 ? -3.698 0.172 13.691 1.00 90.31 178 HIS A O 1
ATOM 1430 N N . SER A 1 179 ? -3.469 2.350 13.314 1.00 88.75 179 SER A N 1
ATOM 1431 C CA . SER A 1 179 ? -3.104 2.167 11.897 1.00 88.75 179 SER A CA 1
ATOM 1432 C C . SER A 1 179 ? -1.904 1.245 11.635 1.00 88.75 179 SER A C 1
ATOM 1434 O O . SER A 1 179 ? -1.745 0.764 10.513 1.00 88.75 179 SER A O 1
ATOM 1436 N N . ARG A 1 180 ? -1.068 0.988 12.651 1.00 91.12 180 ARG A N 1
ATOM 1437 C CA . ARG A 1 180 ? 0.154 0.171 12.559 1.00 91.12 180 ARG A CA 1
ATOM 1438 C C . ARG A 1 180 ? 0.153 -1.077 13.447 1.00 91.12 180 ARG A C 1
ATOM 1440 O O . ARG A 1 180 ? 1.187 -1.724 13.547 1.00 91.12 180 ARG A O 1
ATOM 1447 N N . ASP A 1 181 ? -0.974 -1.442 14.060 1.00 92.06 181 ASP A N 1
ATOM 1448 C CA . ASP A 1 181 ? -1.102 -2.641 14.910 1.00 92.06 181 ASP A CA 1
ATOM 1449 C C . ASP A 1 181 ? -0.637 -3.934 14.208 1.00 92.06 181 ASP A C 1
ATOM 1451 O O . ASP A 1 181 ? 0.349 -4.550 14.614 1.00 92.06 181 ASP A O 1
ATOM 1455 N N . VAL A 1 182 ? -1.293 -4.310 13.112 1.00 94.50 182 VAL A N 1
ATOM 1456 C CA . VAL A 1 182 ? -1.043 -5.540 12.362 1.00 94.50 182 VAL A CA 1
ATOM 1457 C C . VAL A 1 182 ? 0.289 -5.464 11.631 1.00 94.50 182 VAL A C 1
ATOM 1459 O O . VAL A 1 182 ? 1.019 -6.447 11.610 1.00 94.50 182 VAL A O 1
ATOM 1462 N N . ALA A 1 183 ? 0.663 -4.292 11.108 1.00 93.69 183 ALA A N 1
ATOM 1463 C CA . ALA A 1 183 ? 1.976 -4.089 10.500 1.00 93.69 183 ALA A CA 1
ATOM 1464 C C . ALA A 1 183 ? 3.114 -4.371 11.495 1.00 93.69 183 ALA A C 1
ATOM 1466 O O . ALA A 1 183 ? 4.097 -5.033 11.160 1.00 93.69 183 ALA A O 1
ATOM 1467 N N . ASN A 1 184 ? 2.974 -3.896 12.736 1.00 93.12 184 ASN A N 1
ATOM 1468 C CA . ASN A 1 184 ? 3.944 -4.139 13.797 1.00 93.12 184 ASN A CA 1
ATOM 1469 C C . ASN A 1 184 ? 3.946 -5.604 14.243 1.00 93.12 184 ASN A C 1
ATOM 1471 O O . ASN A 1 184 ? 5.024 -6.169 14.424 1.00 93.12 184 ASN A O 1
ATOM 1475 N N . LEU A 1 185 ? 2.773 -6.231 14.358 1.00 94.25 185 LEU A N 1
ATOM 1476 C CA . LEU A 1 185 ? 2.653 -7.647 14.704 1.00 94.25 185 LEU A CA 1
ATOM 1477 C C . LEU A 1 185 ? 3.259 -8.560 13.626 1.00 94.25 185 LEU A C 1
ATOM 1479 O O . LEU A 1 185 ? 4.045 -9.448 13.950 1.00 94.25 185 LEU A O 1
ATOM 1483 N N . ALA A 1 186 ? 2.956 -8.313 12.350 1.00 95.50 186 ALA A N 1
ATOM 1484 C CA . ALA A 1 186 ? 3.520 -9.040 11.215 1.00 95.50 186 ALA A CA 1
ATOM 1485 C C . ALA A 1 186 ? 5.049 -8.914 11.182 1.00 95.50 186 ALA A C 1
ATOM 1487 O O . ALA A 1 186 ? 5.747 -9.919 11.075 1.00 95.50 186 ALA A O 1
ATOM 1488 N N . ARG A 1 187 ? 5.581 -7.699 11.384 1.00 94.06 187 ARG A N 1
ATOM 1489 C CA . ARG A 1 187 ? 7.030 -7.467 11.480 1.00 94.06 187 ARG A CA 1
ATOM 1490 C C . ARG A 1 187 ? 7.660 -8.215 12.654 1.00 94.06 187 ARG A C 1
ATOM 1492 O O . ARG A 1 187 ? 8.713 -8.821 12.491 1.00 94.06 187 ARG A O 1
ATOM 1499 N N . TYR A 1 188 ? 7.028 -8.182 13.826 1.00 95.56 188 TYR A N 1
ATOM 1500 C CA . TYR A 1 188 ? 7.511 -8.893 15.010 1.00 95.56 188 TYR A CA 1
ATOM 1501 C C . TYR A 1 188 ? 7.585 -10.407 14.770 1.00 95.56 188 TYR A C 1
ATOM 1503 O O . TYR A 1 188 ? 8.625 -11.016 15.010 1.00 95.56 188 TYR A O 1
ATOM 1511 N N . ILE A 1 189 ? 6.519 -11.004 14.228 1.00 96.88 189 ILE A N 1
ATOM 1512 C CA . ILE A 1 189 ? 6.481 -12.435 13.898 1.00 96.88 189 ILE A CA 1
ATOM 1513 C C . ILE A 1 189 ? 7.506 -12.771 12.812 1.00 96.88 189 ILE A C 1
ATOM 1515 O O . ILE A 1 189 ? 8.204 -13.775 12.931 1.00 96.88 189 ILE A O 1
ATOM 1519 N N . GLY A 1 190 ? 7.630 -11.930 11.784 1.00 95.75 190 GLY A N 1
ATOM 1520 C CA . GLY A 1 190 ? 8.613 -12.116 10.721 1.00 95.75 190 GLY A CA 1
ATOM 1521 C C . GLY A 1 190 ? 10.050 -12.117 11.240 1.00 95.75 190 GLY A C 1
ATOM 1522 O O . GLY A 1 190 ? 10.832 -12.983 10.860 1.00 95.75 190 GLY A O 1
ATOM 1523 N N . ASN A 1 191 ? 10.374 -11.231 12.187 1.00 96.31 191 ASN A N 1
ATOM 1524 C CA . ASN A 1 191 ? 11.678 -11.222 12.854 1.00 96.31 191 ASN A CA 1
ATOM 1525 C C . ASN A 1 191 ? 11.915 -12.501 13.670 1.00 96.31 191 ASN A C 1
ATOM 1527 O O . ASN A 1 191 ? 12.983 -13.090 13.572 1.00 96.31 191 ASN A O 1
ATOM 1531 N N . LEU A 1 192 ? 10.923 -12.955 14.445 1.00 97.31 192 LEU A N 1
ATOM 1532 C CA . LEU A 1 192 ? 11.033 -14.191 15.232 1.00 97.31 192 LEU A CA 1
ATOM 1533 C C . LEU A 1 192 ? 11.193 -15.448 14.370 1.00 97.31 192 LEU A C 1
ATOM 1535 O O . LEU A 1 192 ? 11.770 -16.434 14.816 1.00 97.31 192 LEU A O 1
ATOM 1539 N N . LYS A 1 193 ? 10.608 -15.443 13.171 1.00 95.94 193 LYS A N 1
ATOM 1540 C CA . LYS A 1 193 ? 10.632 -16.571 12.236 1.00 95.94 193 LYS A CA 1
ATOM 1541 C C . LYS A 1 193 ? 11.720 -16.450 11.172 1.00 95.94 193 LYS A C 1
ATOM 1543 O O . LYS A 1 193 ? 11.802 -17.337 10.331 1.00 95.94 193 LYS A O 1
ATOM 1548 N N . GLU A 1 194 ? 12.488 -15.362 11.184 1.00 94.94 194 GLU A N 1
ATOM 1549 C CA . GLU A 1 194 ? 13.497 -15.029 10.171 1.00 94.94 194 GLU A CA 1
ATOM 1550 C C . GLU A 1 194 ? 12.963 -15.122 8.729 1.00 94.94 194 GLU A C 1
ATOM 1552 O O . GLU A 1 194 ? 13.682 -15.458 7.790 1.00 94.94 194 GLU A O 1
ATOM 1557 N N . GLN A 1 195 ? 11.678 -14.804 8.539 1.00 92.50 195 GLN A N 1
ATOM 1558 C CA . GLN A 1 195 ? 11.021 -14.829 7.234 1.00 92.50 195 GLN A CA 1
ATOM 1559 C C . GLN A 1 195 ? 10.126 -13.599 7.047 1.00 92.50 195 GLN A C 1
ATOM 1561 O O . GLN A 1 195 ? 9.517 -13.127 8.011 1.00 92.50 195 GLN A O 1
ATOM 1566 N N . PRO A 1 196 ? 9.987 -13.071 5.819 1.00 90.56 196 PRO A N 1
ATOM 1567 C CA . PRO A 1 196 ? 9.025 -12.013 5.547 1.00 90.56 196 PRO A CA 1
ATOM 1568 C C . PRO A 1 196 ? 7.598 -12.486 5.848 1.00 90.56 196 PRO A C 1
ATOM 1570 O O . PRO A 1 196 ? 7.143 -13.479 5.288 1.00 90.56 196 PRO A O 1
ATOM 1573 N N . ILE A 1 197 ? 6.888 -11.751 6.702 1.00 95.12 197 ILE A N 1
ATOM 1574 C CA . ILE A 1 197 ? 5.462 -11.943 6.976 1.00 95.12 197 ILE A CA 1
ATOM 1575 C C . ILE A 1 197 ? 4.751 -10.629 6.686 1.00 95.12 197 ILE A C 1
ATOM 1577 O O . ILE A 1 197 ? 5.146 -9.576 7.190 1.00 95.12 197 ILE A O 1
ATOM 1581 N N . GLN A 1 198 ? 3.711 -10.702 5.864 1.00 94.75 198 GLN A N 1
ATOM 1582 C CA . GLN A 1 198 ? 2.900 -9.566 5.458 1.00 94.75 198 GLN A CA 1
ATOM 1583 C C . GLN A 1 198 ? 1.512 -9.612 6.089 1.00 94.75 198 GLN A C 1
ATOM 1585 O O . GLN A 1 198 ? 1.098 -10.564 6.759 1.00 94.75 198 GLN A O 1
ATOM 1590 N N . TRP A 1 199 ? 0.797 -8.526 5.860 1.00 96.56 199 TRP A N 1
ATOM 1591 C CA . TRP A 1 199 ? -0.588 -8.322 6.222 1.00 96.56 199 TRP A CA 1
ATOM 1592 C C . TRP A 1 199 ? -1.253 -7.553 5.090 1.00 96.56 199 TRP A C 1
ATOM 1594 O O . TRP A 1 199 ? -0.582 -6.847 4.335 1.00 96.56 199 TRP A O 1
ATOM 1604 N N . GLN A 1 200 ? -2.568 -7.658 4.999 1.00 95.88 200 GLN A N 1
ATOM 1605 C CA . GLN A 1 200 ? -3.330 -6.865 4.051 1.00 95.88 200 GLN A CA 1
ATOM 1606 C C . GLN A 1 200 ? -4.644 -6.394 4.651 1.00 95.88 200 GLN A C 1
ATOM 1608 O O . GLN A 1 200 ? -5.113 -6.905 5.666 1.00 95.88 200 GLN A O 1
ATOM 1613 N N . ILE A 1 201 ? -5.229 -5.395 4.014 1.00 95.94 201 ILE A N 1
ATOM 1614 C CA . ILE A 1 201 ? -6.550 -4.875 4.301 1.00 95.94 201 ILE A CA 1
ATOM 1615 C C . ILE A 1 201 ? -7.523 -5.573 3.363 1.00 95.94 201 ILE A C 1
ATOM 1617 O O . ILE A 1 201 ? -7.352 -5.530 2.147 1.00 95.94 201 ILE A O 1
ATOM 1621 N N . ILE A 1 202 ? -8.577 -6.145 3.931 1.00 95.12 202 ILE A N 1
ATOM 1622 C CA . ILE A 1 202 ? -9.723 -6.653 3.176 1.00 95.12 202 ILE A CA 1
ATOM 1623 C C . ILE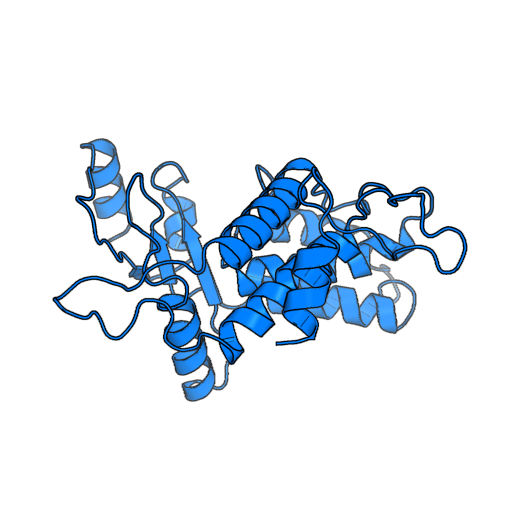 A 1 202 ? -10.970 -5.850 3.531 1.00 95.12 202 ILE A C 1
ATOM 1625 O O . ILE A 1 202 ? -11.035 -5.226 4.593 1.00 95.12 202 ILE A O 1
ATOM 1629 N N . THR A 1 203 ? -11.979 -5.880 2.669 1.00 94.12 203 THR A N 1
ATOM 1630 C CA . THR A 1 203 ? -13.281 -5.266 2.948 1.00 94.12 203 THR A CA 1
ATOM 1631 C C . THR A 1 203 ? -14.374 -6.327 3.035 1.00 94.12 203 THR A C 1
ATOM 1633 O O . THR A 1 203 ? -14.174 -7.482 2.654 1.00 94.12 203 THR A O 1
ATOM 1636 N N . LEU A 1 204 ? -15.543 -5.947 3.554 1.00 92.75 204 LEU A N 1
ATOM 1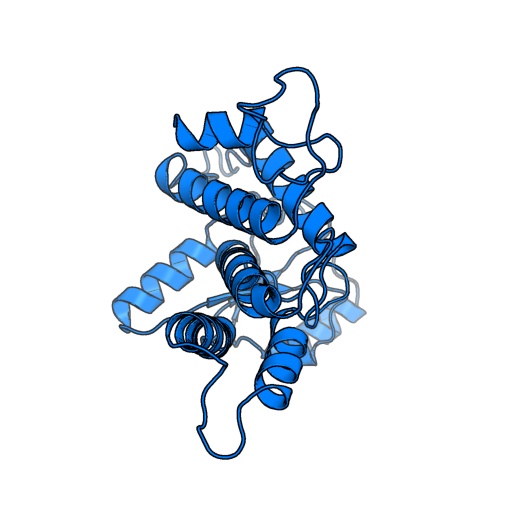637 C CA . LEU A 1 204 ? -16.690 -6.856 3.638 1.00 92.75 204 LEU A CA 1
ATOM 1638 C C . LEU A 1 204 ? -17.216 -7.250 2.248 1.00 92.75 204 LEU A C 1
ATOM 1640 O O . LEU A 1 204 ? -17.766 -8.339 2.075 1.00 92.75 204 LEU A O 1
ATOM 1644 N N . GLU A 1 205 ? -16.982 -6.391 1.260 1.00 91.50 205 GLU A N 1
ATOM 1645 C CA . GLU A 1 205 ? -17.407 -6.533 -0.128 1.00 91.50 205 GLU A CA 1
ATOM 1646 C C . GLU A 1 205 ? -16.505 -7.498 -0.919 1.00 91.50 205 GLU A C 1
ATOM 1648 O O . GLU A 1 205 ? -17.015 -8.252 -1.743 1.00 91.50 205 GLU A O 1
ATOM 1653 N N . ALA A 1 206 ? -15.199 -7.559 -0.623 1.00 91.69 206 ALA A N 1
ATOM 1654 C CA . ALA A 1 206 ? -14.249 -8.453 -1.304 1.00 91.69 206 ALA A CA 1
ATOM 1655 C C . ALA A 1 206 ? -14.646 -9.933 -1.152 1.00 91.69 206 ALA A C 1
ATOM 1657 O O . ALA A 1 206 ? -14.949 -10.321 -0.024 1.00 91.69 206 ALA A O 1
ATOM 1658 N N . PRO A 1 207 ? -14.660 -10.764 -2.210 1.00 92.94 207 PRO A N 1
ATOM 1659 C CA . PRO A 1 207 ? -15.121 -12.159 -2.165 1.00 92.94 207 PRO A CA 1
ATOM 1660 C C . PRO A 1 207 ? -14.399 -12.992 -1.092 1.00 92.94 207 PRO A C 1
ATOM 1662 O O . PRO A 1 207 ? -13.267 -12.698 -0.715 1.00 92.94 207 PRO A O 1
ATOM 1665 N N . VAL A 1 208 ? -15.068 -14.016 -0.546 1.00 94.00 208 VAL A N 1
ATOM 1666 C CA . VAL A 1 208 ? -14.525 -14.771 0.608 1.00 94.00 208 VAL A CA 1
ATOM 1667 C C . VAL A 1 208 ? -13.292 -15.584 0.237 1.00 94.00 208 VAL A C 1
ATOM 1669 O O . VAL A 1 208 ? -12.444 -15.850 1.077 1.00 94.00 208 VAL A O 1
ATOM 1672 N N . GLU A 1 209 ? -13.163 -15.930 -1.034 1.00 94.00 209 GLU A N 1
ATOM 1673 C CA . GLU A 1 209 ? -12.013 -16.608 -1.611 1.00 94.00 209 GLU A CA 1
ATOM 1674 C C . GLU A 1 209 ? -10.731 -15.796 -1.360 1.00 94.00 209 GLU A C 1
ATOM 1676 O O . GLU A 1 209 ? -9.714 -16.363 -0.979 1.00 94.00 209 GLU A O 1
ATOM 1681 N N . GLU A 1 210 ? -10.807 -14.463 -1.429 1.00 92.31 210 GLU A N 1
ATOM 1682 C CA . GLU A 1 210 ? -9.689 -13.573 -1.089 1.00 92.31 210 GLU A CA 1
ATOM 1683 C C . GLU A 1 210 ? -9.450 -13.451 0.420 1.00 92.31 210 GLU A C 1
ATOM 1685 O O . GLU A 1 210 ? -8.364 -13.085 0.864 1.00 92.31 210 GLU A O 1
ATOM 1690 N N . TRP A 1 211 ? -10.442 -13.774 1.253 1.00 94.12 211 TRP A N 1
ATOM 1691 C CA . TRP A 1 211 ? -10.235 -13.799 2.700 1.00 94.12 211 TRP A CA 1
ATOM 1692 C C . TRP A 1 211 ? -9.337 -14.972 3.093 1.00 94.12 211 TRP A C 1
ATOM 1694 O O . TRP A 1 211 ? -8.659 -14.886 4.110 1.00 94.12 211 TRP A O 1
ATOM 1704 N N . HIS A 1 212 ? -9.278 -16.024 2.275 1.00 95.19 212 HIS A N 1
ATOM 1705 C CA . HIS A 1 212 ? -8.390 -17.165 2.483 1.00 95.19 212 HIS A CA 1
ATOM 1706 C C . HIS A 1 212 ? -6.934 -16.911 2.061 1.00 95.19 212 HIS A C 1
ATOM 1708 O O . HIS A 1 212 ? -6.087 -17.768 2.305 1.00 95.19 212 HIS A O 1
ATOM 1714 N N . ASP A 1 213 ? -6.607 -15.725 1.530 1.00 93.56 213 ASP A N 1
ATOM 1715 C CA . ASP A 1 213 ? -5.215 -15.296 1.322 1.00 93.56 213 ASP A CA 1
ATOM 1716 C C . ASP A 1 213 ? -4.415 -15.261 2.639 1.00 93.56 213 ASP A C 1
ATOM 1718 O O . ASP A 1 213 ? -3.186 -15.337 2.624 1.00 93.56 213 ASP A O 1
ATOM 1722 N N . ALA A 1 214 ? -5.107 -15.141 3.780 1.00 96.50 214 ALA A N 1
ATOM 1723 C CA . ALA A 1 214 ? -4.513 -15.175 5.107 1.00 96.50 214 ALA A CA 1
ATOM 1724 C C . ALA A 1 214 ? -5.333 -16.055 6.066 1.00 96.50 214 ALA A C 1
ATOM 1726 O O . ALA A 1 214 ? -6.562 -16.025 6.034 1.00 96.50 214 ALA A O 1
ATOM 1727 N N . PRO A 1 215 ? -4.688 -16.781 6.993 1.00 96.31 215 PRO A N 1
ATOM 1728 C CA . PRO A 1 215 ? -5.389 -17.648 7.938 1.00 96.31 215 PRO A CA 1
ATOM 1729 C C . PRO A 1 215 ? -6.028 -16.895 9.117 1.00 96.31 215 PRO A C 1
ATOM 1731 O O . PRO A 1 215 ? -6.790 -17.490 9.873 1.00 96.31 215 PRO A O 1
ATOM 1734 N N . ILE A 1 216 ? -5.712 -15.609 9.326 1.00 97.06 216 ILE A N 1
ATOM 1735 C CA . ILE A 1 216 ? -6.210 -14.832 10.470 1.00 97.06 216 ILE A CA 1
ATOM 1736 C C . ILE A 1 216 ? -6.960 -13.595 9.984 1.00 97.06 216 ILE A C 1
ATOM 1738 O O . ILE A 1 216 ? -6.378 -12.699 9.373 1.00 97.06 216 ILE A O 1
ATOM 1742 N N . LEU A 1 217 ? -8.236 -13.497 10.352 1.00 96.31 217 LEU A N 1
ATOM 1743 C CA . LEU A 1 217 ? -9.009 -12.264 10.241 1.00 96.31 217 LEU A CA 1
ATOM 1744 C C . LEU A 1 217 ? -8.798 -11.404 11.493 1.00 96.31 217 LEU A C 1
ATOM 1746 O O . 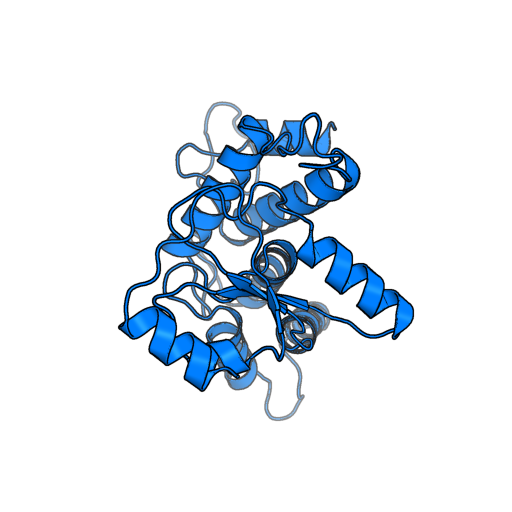LEU A 1 217 ? -9.169 -11.788 12.601 1.00 96.31 217 LEU A O 1
ATOM 1750 N N . TYR A 1 218 ? -8.220 -10.223 11.312 1.00 96.38 218 TYR A N 1
ATOM 1751 C CA . TYR A 1 218 ? -7.943 -9.262 12.369 1.00 96.38 218 TYR A CA 1
ATOM 1752 C C . TYR A 1 218 ? -8.953 -8.111 12.344 1.00 96.38 218 TYR A C 1
ATOM 1754 O O . TYR A 1 218 ? -9.116 -7.418 11.336 1.00 96.38 218 TYR A O 1
ATOM 1762 N N . ILE A 1 219 ? -9.608 -7.866 13.478 1.00 94.62 219 ILE A N 1
ATOM 1763 C CA . ILE A 1 219 ? -10.604 -6.804 13.638 1.00 94.62 219 ILE A CA 1
ATOM 1764 C C . ILE A 1 219 ? -10.169 -5.906 14.795 1.00 94.62 219 ILE A C 1
ATOM 1766 O O . ILE A 1 219 ? -10.085 -6.348 15.937 1.00 94.62 219 ILE A O 1
ATOM 1770 N N . SER A 1 220 ? -9.933 -4.631 14.493 1.00 90.88 220 SER A N 1
ATOM 1771 C CA . SER A 1 220 ? -9.648 -3.582 15.475 1.00 90.88 220 SER A CA 1
ATOM 1772 C C . SER A 1 220 ? -10.708 -2.503 15.316 1.00 90.88 220 SER A C 1
ATOM 1774 O O . SER A 1 220 ? -10.791 -1.850 14.279 1.00 90.88 220 SER A O 1
ATOM 1776 N N . ALA A 1 221 ? -11.606 -2.394 16.292 1.00 89.94 221 ALA A N 1
ATOM 1777 C CA . ALA A 1 221 ? -12.810 -1.584 16.175 1.00 89.94 221 ALA A CA 1
ATOM 1778 C C . ALA A 1 221 ? -12.970 -0.666 17.388 1.00 89.94 221 ALA A C 1
ATOM 1780 O O . ALA A 1 221 ? -13.154 -1.134 18.506 1.00 89.94 221 ALA A O 1
ATOM 1781 N N . GLU A 1 222 ? -12.994 0.644 17.145 1.00 90.25 222 GLU A N 1
ATOM 1782 C CA . GLU A 1 222 ? -13.363 1.657 18.151 1.00 90.25 222 GLU A CA 1
ATOM 1783 C C . GLU A 1 222 ? -14.766 2.229 17.923 1.00 90.25 222 GLU A C 1
ATOM 1785 O O . GLU A 1 222 ? -15.185 3.227 18.508 1.00 90.25 222 GLU A O 1
ATOM 1790 N N . SER A 1 223 ? -15.514 1.592 17.032 1.00 92.31 223 SER A N 1
ATOM 1791 C CA . SER A 1 223 ? -16.916 1.880 16.770 1.00 92.31 223 SER A CA 1
ATOM 1792 C C . SER A 1 223 ? -17.638 0.577 16.451 1.00 92.31 223 SER A C 1
ATOM 1794 O O . SER A 1 223 ? -17.008 -0.425 16.116 1.00 92.31 223 SER A O 1
ATOM 1796 N N . ARG A 1 224 ? -18.968 0.584 16.537 1.00 93.56 224 ARG A N 1
ATOM 1797 C CA . ARG A 1 224 ? -19.781 -0.615 16.317 1.00 93.56 224 ARG A CA 1
ATOM 1798 C C . ARG A 1 224 ? -19.605 -1.164 14.895 1.00 93.56 224 ARG A C 1
ATOM 1800 O O . ARG A 1 224 ? -20.056 -0.538 13.937 1.00 93.56 224 ARG A O 1
ATOM 1807 N N . LEU A 1 225 ? -19.063 -2.377 14.783 1.00 94.12 225 LEU A N 1
ATOM 1808 C CA . LEU A 1 225 ? -19.069 -3.166 13.552 1.00 94.12 225 LEU A CA 1
ATOM 1809 C C . LEU A 1 225 ? -20.501 -3.642 13.258 1.00 94.12 225 LEU A C 1
ATOM 1811 O O . LEU A 1 225 ? -21.097 -4.384 14.041 1.00 94.12 225 LEU A O 1
ATOM 1815 N N . ARG A 1 226 ? -21.076 -3.185 12.143 1.00 93.94 226 ARG A N 1
ATOM 1816 C CA . ARG A 1 226 ? -22.418 -3.586 11.699 1.00 93.94 226 ARG A CA 1
ATOM 1817 C C . ARG A 1 226 ? -22.299 -4.674 10.635 1.00 93.94 226 ARG A C 1
ATOM 1819 O O . ARG A 1 226 ? -21.772 -4.422 9.557 1.00 93.94 226 ARG A O 1
ATOM 1826 N N . LEU A 1 227 ? -22.806 -5.865 10.940 1.00 94.69 227 LEU A N 1
ATOM 1827 C CA . LEU A 1 227 ? -22.783 -7.022 10.044 1.00 94.69 227 LEU A CA 1
ATOM 1828 C C . LEU A 1 227 ? -24.203 -7.359 9.592 1.00 94.69 227 LEU A C 1
ATOM 1830 O O . LEU A 1 227 ? -25.082 -7.569 10.431 1.00 94.69 227 LEU A O 1
ATOM 1834 N N . THR A 1 228 ? -24.406 -7.421 8.277 1.00 95.75 228 THR A N 1
ATOM 1835 C CA . THR A 1 228 ? -25.605 -8.007 7.669 1.00 95.75 228 THR A CA 1
ATOM 1836 C C . THR A 1 228 ? -25.569 -9.527 7.833 1.00 95.75 228 THR A C 1
ATOM 1838 O O . THR A 1 228 ? -24.543 -10.098 8.220 1.00 95.75 228 THR A O 1
ATOM 1841 N N . ASP A 1 229 ? -26.672 -10.211 7.540 1.00 96.81 229 ASP A N 1
ATOM 1842 C CA . ASP A 1 229 ? -26.686 -11.676 7.584 1.00 96.81 229 ASP A CA 1
ATOM 1843 C C . ASP A 1 229 ? -25.781 -12.299 6.515 1.00 96.81 229 ASP A C 1
ATOM 1845 O O . ASP A 1 229 ? -25.142 -13.317 6.781 1.00 96.81 229 ASP A O 1
ATOM 1849 N N . GLU A 1 230 ? -25.612 -11.625 5.375 1.00 94.75 230 GLU A N 1
ATOM 1850 C CA . GLU A 1 230 ? -24.623 -11.983 4.356 1.00 94.75 230 GLU A CA 1
ATOM 1851 C C . GLU A 1 230 ? -23.189 -11.892 4.899 1.00 94.75 230 GLU A C 1
ATOM 1853 O O . GLU A 1 230 ? -22.424 -12.850 4.790 1.00 94.75 230 GLU A O 1
ATOM 1858 N N . HIS A 1 231 ? -22.832 -10.794 5.579 1.00 95.00 231 HIS A N 1
ATOM 1859 C CA . HIS A 1 231 ? -21.508 -10.663 6.196 1.00 95.00 231 HIS A CA 1
ATOM 1860 C C . HIS A 1 231 ? -21.256 -11.760 7.241 1.00 95.00 231 HIS A C 1
ATOM 1862 O O . HIS A 1 231 ? -20.157 -12.305 7.320 1.00 95.00 231 HIS A O 1
ATOM 1868 N N . LYS A 1 232 ? -22.273 -12.122 8.036 1.00 95.12 232 LYS A N 1
ATOM 1869 C CA . LYS A 1 232 ? -22.168 -13.221 9.010 1.00 95.12 232 LYS A CA 1
ATOM 1870 C C . LYS A 1 232 ? -21.989 -14.573 8.322 1.00 95.12 232 LYS A C 1
ATOM 1872 O O . LYS A 1 232 ? -21.197 -15.383 8.791 1.00 95.12 232 LYS A O 1
ATOM 1877 N N . ALA A 1 233 ? -22.714 -14.835 7.235 1.00 95.44 233 ALA A N 1
ATOM 1878 C CA . ALA A 1 233 ? -22.547 -16.058 6.451 1.00 95.44 233 ALA A CA 1
ATOM 1879 C C . ALA A 1 233 ? -21.129 -16.158 5.872 1.00 95.44 233 ALA A C 1
ATOM 1881 O O . ALA A 1 233 ? -20.513 -17.217 5.932 1.00 95.44 233 ALA A O 1
ATOM 1882 N N . LYS A 1 234 ? -20.579 -15.036 5.401 1.00 94.75 234 LYS A N 1
ATOM 1883 C CA . LYS A 1 234 ? -19.204 -14.942 4.905 1.00 94.75 234 LYS A CA 1
ATOM 1884 C C . LYS A 1 234 ? -18.162 -15.243 5.981 1.00 94.75 234 LYS A C 1
ATOM 1886 O O . LYS A 1 234 ? -17.279 -16.060 5.754 1.00 94.75 234 LYS A O 1
ATOM 1891 N N . LEU A 1 235 ? -18.320 -14.666 7.174 1.00 93.81 235 LEU A N 1
ATOM 1892 C CA . LEU A 1 235 ? -17.467 -14.965 8.331 1.00 93.81 235 LEU A CA 1
ATOM 1893 C C . LEU A 1 235 ? -17.483 -16.455 8.691 1.00 93.81 235 LEU A C 1
ATOM 1895 O O . LEU A 1 235 ? -16.432 -17.009 8.981 1.00 93.81 235 LEU A O 1
ATOM 1899 N N . ARG A 1 236 ? -18.651 -17.107 8.625 1.00 95.25 236 ARG A N 1
ATOM 1900 C CA . ARG A 1 236 ? -18.771 -18.556 8.861 1.00 95.25 236 ARG A CA 1
ATOM 1901 C C . ARG A 1 236 ? -18.122 -19.409 7.775 1.00 95.25 236 ARG A C 1
ATOM 1903 O O . ARG A 1 236 ? -17.730 -20.520 8.074 1.00 95.25 236 ARG A O 1
ATOM 1910 N N . ARG A 1 237 ? -18.062 -18.935 6.525 1.00 95.00 237 ARG A N 1
ATOM 1911 C CA . ARG A 1 237 ? -17.350 -19.632 5.436 1.00 95.00 237 ARG A CA 1
ATOM 1912 C C . ARG A 1 237 ? -15.833 -19.517 5.575 1.00 95.00 237 ARG A C 1
ATOM 1914 O O . ARG A 1 237 ? -15.126 -20.385 5.085 1.00 95.00 237 ARG A O 1
ATOM 1921 N N . PHE A 1 238 ? -15.356 -18.436 6.189 1.00 93.19 238 PHE A N 1
ATOM 1922 C CA . PHE A 1 238 ? -13.933 -18.218 6.423 1.00 93.19 238 PHE A CA 1
ATOM 1923 C C . PHE A 1 238 ? -13.365 -19.132 7.527 1.00 93.19 238 PHE A C 1
ATOM 1925 O O . PHE A 1 238 ? -12.209 -19.537 7.430 1.00 93.19 238 PHE A O 1
ATOM 1932 N N . THR A 1 239 ? -14.167 -19.432 8.558 1.00 82.44 239 THR A N 1
ATOM 1933 C CA . THR A 1 239 ? -13.824 -20.309 9.697 1.00 82.44 239 THR A CA 1
ATOM 1934 C C . THR A 1 239 ? -14.103 -21.775 9.417 1.00 82.44 239 THR A C 1
ATOM 1936 O O . THR A 1 239 ? -13.261 -22.612 9.801 1.00 82.44 239 THR A O 1
#

Radius of gyration: 19.0 Å; chains: 1; bounding box: 48×50×52 Å

Foldseek 3Di:
DVLLVVLLVQQDPQLAGAPDCDPPDNPDNHDGWQLRLLQSLLVLLVCCCVVPVQQQPDADVPGGPFDPVSSVVSNVSSLLSCLVFPALQDTGPDDDDRLCSLSSLLSNLSNCQSQQACHSNPDRSLVRNLVNLVVQQDPVPRARPDPVSRVSSCSSNVSVPFQEAEAQEDDPADFCSVVCPVVVVQVVVCVVVVGRYTHHYDYLPPQLVVVVSHLYYDTDHPDDDDDDVSSVVSVVVSD